Protein AF-A0AAP2XVG3-F1 (afdb_monomer)

Sequence (239 aa):
MRKIRGIGMLWMSVLCILFLTSCRDDNKAVKHASVEHEENVYEKIEAKDIRRVKISGNARSIIIKQDADTAFKFQNADLNAAHTYDVRSSRNGDTLNISVMMKNGEEDNDVLGSFLIYLPRKEFDVIETAGEFKQIHINPIHSDIFLHADKSVVALHLEAAKLDHDIVLDGSETNAFKSVSVYFDTVPASIKMEVNPIQNGSIQDPQHILDNGRLVSGTEKPVIRIHAAKEINLYKENS

pLDDT: mean 80.02, std 20.45, range [25.89, 97.88]

Mean predicted aligned error: 11.33 Å

Nearest PDB structures (foldseek):
  4qrk-assembly1_A  TM=3.882E-01  e=2.526E-04  Clostridium sporogenes ATCC 15579
  8ij9-assembly2_B  TM=1.940E-01  e=1.405E+00  Mus musculus

Structure (mmCIF, N/CA/C/O backbone):
data_AF-A0AAP2XVG3-F1
#
_entry.id   AF-A0AAP2XVG3-F1
#
loop_
_atom_site.group_PDB
_atom_site.id
_atom_site.type_symbol
_atom_site.label_atom_id
_atom_site.label_alt_id
_atom_site.label_comp_id
_atom_site.label_asym_id
_atom_site.label_entity_id
_atom_site.label_seq_id
_atom_site.pdbx_PDB_ins_code
_atom_site.Cartn_x
_atom_site.Cartn_y
_atom_site.Cartn_z
_atom_site.occupancy
_atom_site.B_iso_or_equiv
_atom_site.auth_seq_id
_atom_site.auth_comp_id
_atom_site.auth_asym_id
_atom_site.auth_atom_id
_atom_site.pdbx_PDB_model_num
ATOM 1 N N . MET A 1 1 ? 45.207 1.668 37.659 1.00 36.53 1 MET A N 1
ATOM 2 C CA . MET A 1 1 ? 45.06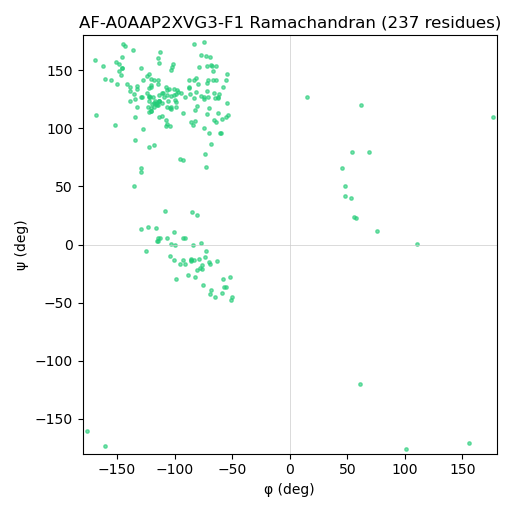4 1.878 36.200 1.00 36.53 1 MET A CA 1
ATOM 3 C C . MET A 1 1 ? 43.635 1.544 35.793 1.00 36.53 1 MET A C 1
ATOM 5 O O . MET A 1 1 ? 43.161 0.462 36.106 1.00 36.53 1 MET A O 1
ATOM 9 N N . ARG A 1 2 ? 42.936 2.512 35.186 1.00 35.72 2 ARG A N 1
ATOM 10 C CA . ARG A 1 2 ? 41.578 2.398 34.617 1.00 35.72 2 ARG A CA 1
ATOM 11 C C . ARG A 1 2 ? 41.569 1.455 33.404 1.00 35.72 2 ARG A C 1
ATOM 13 O O . ARG A 1 2 ? 42.502 1.523 32.611 1.00 35.72 2 ARG A O 1
ATOM 20 N N . LYS A 1 3 ? 40.451 0.756 33.171 1.00 35.75 3 LYS A N 1
ATOM 21 C CA . LYS A 1 3 ? 39.549 1.043 32.032 1.00 35.75 3 LYS A CA 1
ATOM 22 C C . LYS A 1 3 ? 38.221 0.290 32.179 1.00 35.75 3 LYS A C 1
ATOM 24 O O . LYS A 1 3 ? 38.146 -0.927 32.087 1.00 35.75 3 LYS A O 1
ATOM 29 N N . ILE A 1 4 ? 37.187 1.089 32.422 1.00 48.16 4 ILE A N 1
ATOM 30 C CA . ILE A 1 4 ? 35.766 0.759 32.338 1.00 48.16 4 ILE A CA 1
ATOM 31 C C . ILE A 1 4 ? 35.474 0.382 30.878 1.00 48.16 4 ILE A C 1
ATOM 33 O O . ILE A 1 4 ? 35.826 1.139 29.972 1.00 48.16 4 ILE A O 1
ATOM 37 N N . ARG A 1 5 ? 34.867 -0.786 30.643 1.00 41.56 5 ARG A N 1
ATOM 38 C CA . ARG A 1 5 ? 34.334 -1.179 29.331 1.00 41.56 5 ARG A CA 1
ATOM 39 C C . ARG A 1 5 ? 33.038 -0.388 29.100 1.00 41.56 5 ARG A C 1
ATOM 41 O O . ARG A 1 5 ? 32.019 -0.699 29.706 1.00 41.56 5 ARG A O 1
ATOM 48 N N . GLY A 1 6 ? 33.133 0.687 28.308 1.00 38.66 6 GLY A N 1
ATOM 49 C CA . GLY A 1 6 ? 32.014 1.558 27.915 1.00 38.66 6 GLY A CA 1
ATOM 50 C C . GLY A 1 6 ? 30.915 0.760 27.208 1.00 38.66 6 GLY A C 1
ATOM 51 O O . GLY A 1 6 ? 31.203 -0.162 26.455 1.00 38.66 6 GLY A O 1
ATOM 52 N N . ILE A 1 7 ? 29.637 0.975 27.527 1.00 53.50 7 ILE A N 1
ATOM 53 C CA . ILE A 1 7 ? 28.832 2.105 27.021 1.00 53.50 7 ILE A CA 1
ATOM 54 C C . ILE A 1 7 ? 29.057 2.261 25.509 1.00 53.50 7 ILE A C 1
ATOM 56 O O . ILE A 1 7 ? 29.669 3.214 25.048 1.00 53.50 7 ILE A O 1
ATOM 60 N N . GLY A 1 8 ? 28.620 1.258 24.748 1.00 43.12 8 GLY A N 1
ATOM 61 C CA . GLY A 1 8 ? 28.547 1.310 23.283 1.00 43.12 8 GLY A CA 1
ATOM 62 C C . GLY A 1 8 ? 27.154 1.000 22.729 1.00 43.12 8 GLY A C 1
ATOM 63 O O . GLY A 1 8 ? 26.937 1.131 21.535 1.00 43.12 8 GLY A O 1
ATOM 64 N N . MET A 1 9 ? 26.198 0.613 23.582 1.00 41.53 9 MET A N 1
ATOM 65 C CA . MET A 1 9 ? 24.883 0.123 23.141 1.00 41.53 9 MET A CA 1
ATOM 66 C C . MET A 1 9 ? 23.711 1.024 23.551 1.00 41.53 9 MET A C 1
ATOM 68 O O . MET A 1 9 ? 22.565 0.702 23.269 1.00 41.53 9 MET A O 1
ATOM 72 N N . LEU A 1 10 ? 23.990 2.164 24.195 1.00 42.22 10 LEU A N 1
ATOM 73 C CA . LEU A 1 10 ? 22.968 3.108 24.674 1.00 42.22 10 LEU A CA 1
ATOM 74 C C . LEU A 1 10 ? 23.002 4.472 23.959 1.00 42.22 10 LEU A C 1
ATOM 76 O O . LEU A 1 10 ? 22.247 5.367 24.316 1.00 42.22 10 LEU A O 1
ATOM 80 N N . TRP A 1 11 ? 23.882 4.644 22.965 1.00 38.28 11 TRP A N 1
ATOM 81 C CA . TRP A 1 11 ? 24.032 5.899 22.209 1.00 38.28 11 TRP A CA 1
ATOM 82 C C . TRP A 1 11 ? 23.336 5.899 20.840 1.00 38.28 11 TRP A C 1
ATOM 84 O O . TRP A 1 11 ? 23.123 6.969 20.280 1.00 38.28 11 TRP A O 1
ATOM 94 N N . MET A 1 12 ? 22.898 4.742 20.330 1.00 39.34 12 MET A N 1
ATOM 95 C CA . MET A 1 12 ? 22.100 4.683 19.092 1.00 39.34 12 MET A CA 1
ATOM 96 C C . MET A 1 12 ? 20.616 5.001 19.320 1.00 39.34 12 MET A C 1
ATOM 98 O O . MET A 1 12 ? 19.934 5.448 18.405 1.00 39.34 12 MET A O 1
ATOM 102 N N . SER A 1 13 ? 20.118 4.844 20.548 1.00 44.09 13 SER A N 1
ATOM 103 C CA . SER A 1 13 ? 18.723 5.131 20.908 1.00 44.09 13 SER A CA 1
ATOM 104 C C . SER A 1 13 ? 18.460 6.599 21.268 1.00 44.09 13 SER A C 1
ATOM 106 O O . SER A 1 13 ? 17.307 7.018 21.279 1.00 44.09 13 SER A O 1
ATOM 108 N N . VAL A 1 14 ? 19.502 7.407 21.508 1.00 42.50 14 VAL A N 1
ATOM 109 C CA . VAL A 1 14 ? 19.364 8.840 21.849 1.00 42.50 14 VAL A CA 1
ATOM 110 C C . VAL A 1 14 ? 19.509 9.752 20.621 1.00 42.50 14 VAL A C 1
ATOM 112 O O . VAL A 1 14 ? 19.035 10.886 20.641 1.00 42.50 14 VAL A O 1
ATOM 115 N N . LEU A 1 15 ? 20.058 9.260 19.502 1.00 40.31 15 LEU A N 1
ATOM 116 C CA . LEU A 1 15 ? 20.188 10.065 18.280 1.00 40.31 15 LEU A CA 1
ATOM 117 C C . LEU A 1 15 ? 18.865 10.233 17.503 1.00 40.31 15 LEU A C 1
ATOM 119 O O . LEU A 1 15 ? 18.741 11.161 16.713 1.00 40.31 15 LEU A O 1
ATOM 123 N N . CYS A 1 16 ? 17.855 9.393 17.759 1.00 41.62 16 CYS A N 1
ATOM 124 C CA . CYS A 1 16 ? 16.543 9.506 17.106 1.00 41.62 16 CYS A CA 1
ATOM 125 C C . CYS A 1 16 ? 15.605 10.531 17.774 1.00 41.62 16 CYS A C 1
ATOM 127 O O . CYS A 1 16 ? 14.599 10.907 17.182 1.00 41.62 16 CYS A O 1
ATOM 129 N N . ILE A 1 17 ? 15.918 11.000 18.991 1.00 45.94 17 ILE A N 1
ATOM 130 C CA . ILE A 1 17 ? 15.021 11.867 19.785 1.00 45.94 17 ILE A CA 1
ATOM 131 C C . ILE A 1 17 ? 15.476 13.341 19.781 1.00 45.94 17 ILE A C 1
ATOM 133 O O . ILE A 1 17 ? 14.711 14.232 20.140 1.00 45.94 17 ILE A O 1
ATOM 137 N N . LEU A 1 18 ? 16.677 13.650 19.279 1.00 43.62 18 LEU A N 1
ATOM 138 C CA . LEU A 1 18 ? 17.179 15.032 19.222 1.00 43.62 18 LEU A CA 1
ATOM 139 C C . LEU A 1 18 ? 16.584 15.896 18.092 1.00 43.62 18 LEU A C 1
ATOM 141 O O . LEU A 1 18 ? 16.926 17.071 17.997 1.00 43.62 18 LEU A O 1
ATOM 145 N N . PHE A 1 19 ? 15.658 15.379 17.278 1.00 42.72 19 PHE A N 1
ATOM 146 C CA . PHE A 1 19 ? 15.014 16.163 16.215 1.00 42.72 19 PHE A CA 1
ATOM 147 C C . PHE A 1 19 ? 13.688 16.842 16.600 1.00 42.72 19 PHE A C 1
ATOM 149 O O . PHE A 1 19 ? 13.071 17.454 15.735 1.00 42.72 19 PHE A O 1
ATOM 156 N N . LEU A 1 20 ? 13.245 16.801 17.866 1.00 43.41 20 LEU A N 1
ATOM 157 C CA . LEU A 1 20 ? 11.946 17.389 18.256 1.00 43.41 20 LEU A CA 1
ATOM 158 C C . LEU A 1 20 ? 11.980 18.450 19.365 1.00 43.41 20 LEU A C 1
ATOM 160 O O . LEU A 1 20 ? 10.927 18.836 19.864 1.00 43.41 20 LEU A O 1
ATOM 164 N N . THR A 1 21 ? 13.142 19.014 19.702 1.00 42.66 21 THR A N 1
ATOM 165 C CA . THR A 1 21 ? 13.186 20.223 20.544 1.00 42.66 21 THR A CA 1
ATOM 166 C C . THR A 1 21 ? 14.154 21.261 19.990 1.00 42.66 21 THR A C 1
ATOM 168 O O . THR A 1 21 ? 15.325 21.302 20.356 1.00 42.66 21 THR A O 1
ATOM 171 N N . SER A 1 22 ? 13.646 22.136 19.126 1.00 30.92 22 SER A N 1
ATOM 172 C CA . SER A 1 22 ? 14.196 23.479 18.945 1.00 30.92 22 SER A CA 1
ATOM 173 C C . SER A 1 22 ? 13.077 24.409 18.478 1.00 30.92 22 SER A C 1
ATOM 175 O O . SER A 1 22 ? 12.636 24.363 17.331 1.00 30.92 22 SER A O 1
ATOM 177 N N . CYS A 1 23 ? 12.572 25.209 19.415 1.00 32.25 23 CYS A N 1
ATOM 178 C CA . CYS A 1 23 ? 11.772 26.392 19.126 1.00 32.25 23 CYS A CA 1
ATOM 179 C C . CYS A 1 23 ? 12.672 27.491 18.527 1.00 32.25 23 CYS A C 1
ATOM 181 O O . CYS A 1 23 ? 13.793 27.649 18.998 1.00 32.25 23 CYS A O 1
ATOM 183 N N . ARG A 1 24 ? 12.132 28.222 17.530 1.00 32.62 24 ARG A N 1
ATOM 184 C CA . ARG A 1 24 ? 12.368 29.638 17.120 1.00 32.62 24 ARG A CA 1
ATOM 185 C C . ARG A 1 24 ? 13.629 30.329 17.689 1.00 32.62 24 ARG A C 1
ATOM 187 O O . ARG A 1 24 ? 13.777 30.407 18.899 1.00 32.62 24 ARG A O 1
ATOM 194 N N . ASP A 1 25 ? 14.527 30.929 16.906 1.00 29.64 25 ASP A N 1
ATOM 195 C CA . ASP A 1 25 ? 14.276 31.962 15.886 1.00 29.64 25 ASP A CA 1
ATOM 196 C C . ASP A 1 25 ? 15.445 32.112 14.880 1.00 29.64 25 ASP A C 1
ATOM 198 O O . ASP A 1 25 ? 16.606 31.872 15.202 1.00 29.64 25 ASP A O 1
ATOM 202 N N . ASP A 1 26 ? 15.069 32.580 13.686 1.00 32.19 26 ASP A N 1
ATOM 203 C CA . ASP A 1 26 ? 15.788 33.380 12.683 1.00 32.19 26 ASP A CA 1
ATOM 204 C C . ASP A 1 26 ? 17.078 32.916 11.964 1.00 32.19 26 ASP A C 1
ATOM 206 O O . ASP A 1 26 ? 18.186 32.844 12.486 1.00 32.19 26 ASP A O 1
ATOM 210 N N . ASN A 1 27 ? 16.912 32.855 10.633 1.00 37.75 27 ASN A N 1
ATOM 211 C CA . ASN A 1 27 ? 17.891 33.189 9.595 1.00 37.75 27 ASN A CA 1
ATOM 212 C C . ASN A 1 27 ? 19.113 32.278 9.419 1.00 37.75 27 ASN A C 1
ATOM 214 O O . ASN A 1 27 ? 20.255 32.644 9.686 1.00 37.75 27 ASN A O 1
ATOM 218 N N . LYS A 1 28 ? 18.870 31.157 8.736 1.00 28.20 28 LYS A N 1
ATOM 219 C CA . LYS A 1 28 ? 19.357 30.869 7.368 1.00 28.20 28 LYS A CA 1
ATOM 220 C C . LYS A 1 28 ? 18.916 29.449 7.044 1.00 28.20 28 LYS A C 1
ATOM 222 O O . LYS A 1 28 ? 19.416 28.497 7.631 1.00 28.20 28 LYS A O 1
ATOM 227 N N . ALA A 1 29 ? 17.952 29.313 6.137 1.00 30.73 29 ALA A N 1
ATOM 228 C CA . ALA A 1 29 ? 17.475 28.019 5.673 1.00 30.73 29 ALA A CA 1
ATOM 229 C C . ALA A 1 29 ? 18.631 27.243 5.023 1.00 30.73 29 ALA A C 1
ATOM 231 O O . ALA A 1 29 ? 18.937 27.421 3.844 1.00 30.73 29 ALA A O 1
ATOM 232 N N . VAL A 1 30 ? 19.281 26.376 5.799 1.00 29.59 30 VAL A N 1
ATOM 233 C CA . VAL A 1 30 ? 20.072 25.277 5.257 1.00 29.59 30 VAL A CA 1
ATOM 234 C C . VAL A 1 30 ? 19.050 24.312 4.678 1.00 29.59 30 VAL A C 1
ATOM 236 O O . VAL A 1 30 ? 18.430 23.528 5.392 1.00 29.59 30 VAL A O 1
ATOM 239 N N . LYS A 1 31 ? 18.811 24.440 3.370 1.00 25.89 31 LYS A N 1
ATOM 240 C CA . LYS A 1 31 ? 18.103 23.431 2.588 1.00 25.89 31 LYS A CA 1
ATOM 241 C C . LYS A 1 31 ? 18.905 22.136 2.706 1.00 25.89 31 LYS A C 1
ATOM 243 O O . LYS A 1 31 ? 19.864 21.938 1.966 1.00 25.89 31 LYS A O 1
ATOM 248 N N . HIS A 1 32 ? 18.528 21.261 3.632 1.00 28.53 32 HIS A N 1
ATOM 249 C CA . HIS A 1 32 ? 18.858 19.850 3.508 1.00 28.53 32 HIS A CA 1
ATOM 250 C C . HIS A 1 32 ? 18.043 19.322 2.330 1.00 28.53 32 HIS A C 1
ATOM 252 O O . HIS A 1 32 ? 16.910 18.880 2.484 1.00 28.53 32 HIS A O 1
ATOM 258 N N . ALA A 1 33 ? 18.598 19.466 1.128 1.00 26.98 33 ALA A N 1
ATOM 259 C CA . ALA A 1 33 ? 18.137 18.720 -0.022 1.00 26.98 33 ALA A CA 1
ATOM 260 C C . ALA A 1 33 ? 18.421 17.246 0.282 1.00 26.98 33 ALA A C 1
ATOM 262 O O . ALA A 1 33 ? 19.574 16.816 0.259 1.00 26.98 33 ALA A O 1
ATOM 263 N N . SER A 1 34 ? 17.383 16.478 0.610 1.00 29.23 34 SER A N 1
ATOM 264 C CA . SER A 1 34 ? 17.397 15.059 0.283 1.00 29.23 34 SER A CA 1
ATOM 265 C C . SER A 1 34 ? 17.633 15.002 -1.220 1.00 29.23 34 SER A C 1
ATOM 267 O O . SER A 1 34 ? 16.796 15.468 -1.992 1.00 29.23 34 SER A O 1
ATOM 269 N N . VAL A 1 35 ? 18.816 14.556 -1.635 1.00 32.84 35 VAL A N 1
ATOM 270 C CA . VAL A 1 35 ? 19.136 14.393 -3.052 1.00 32.84 35 VAL A CA 1
ATOM 271 C C . VAL A 1 35 ? 18.375 13.158 -3.523 1.00 32.84 35 VAL A C 1
ATOM 273 O O . VAL A 1 35 ? 18.928 12.066 -3.612 1.00 32.84 35 VAL A O 1
ATOM 276 N N . GLU A 1 36 ? 17.075 13.327 -3.753 1.00 38.78 36 GLU A N 1
ATOM 277 C CA . GLU A 1 36 ? 16.286 12.432 -4.586 1.00 38.78 36 GLU A CA 1
ATOM 278 C C . GLU A 1 36 ? 17.029 12.344 -5.926 1.00 38.78 36 GLU A C 1
ATOM 280 O O . GLU A 1 36 ? 17.186 13.345 -6.623 1.00 38.78 36 GLU A O 1
ATOM 285 N N . HIS A 1 37 ? 17.600 11.178 -6.244 1.00 36.75 37 HIS A N 1
ATOM 286 C CA . HIS A 1 37 ? 18.241 10.966 -7.539 1.00 36.75 37 HIS A CA 1
ATOM 287 C C . HIS A 1 37 ? 17.153 11.021 -8.613 1.00 36.75 37 HIS A C 1
ATOM 289 O O . HIS A 1 37 ? 16.306 10.136 -8.696 1.00 36.75 37 HIS A O 1
ATOM 295 N N . GLU A 1 38 ? 17.145 12.114 -9.369 1.00 41.88 38 GLU A N 1
ATOM 296 C CA . GLU A 1 38 ? 16.096 12.543 -10.301 1.00 41.88 38 GLU A CA 1
ATOM 297 C C . GLU A 1 38 ? 16.162 11.816 -11.662 1.00 41.88 38 GLU A C 1
ATOM 299 O O . GLU A 1 38 ? 15.721 12.335 -12.686 1.00 41.88 38 GLU A O 1
ATOM 304 N N . GLU A 1 39 ? 16.730 10.609 -11.712 1.00 43.56 39 GLU A N 1
ATOM 305 C CA . GLU A 1 39 ? 16.686 9.789 -12.922 1.00 43.56 39 GLU A CA 1
ATOM 306 C C . GLU A 1 39 ? 15.359 9.026 -12.950 1.00 43.56 39 GLU A C 1
ATOM 308 O O . GLU A 1 39 ? 15.170 8.037 -12.241 1.00 43.56 39 GLU A O 1
ATOM 313 N N . ASN A 1 40 ? 14.412 9.497 -13.772 1.00 51.25 40 ASN A N 1
ATOM 314 C CA . ASN A 1 40 ? 13.252 8.693 -14.158 1.00 51.25 40 ASN A CA 1
ATOM 315 C C . ASN A 1 40 ? 13.777 7.423 -14.832 1.00 51.25 40 ASN A C 1
ATOM 317 O O . ASN A 1 40 ? 14.281 7.481 -15.952 1.00 51.25 40 ASN A O 1
ATOM 321 N N . VAL A 1 41 ? 13.670 6.285 -14.151 1.00 54.75 41 VAL A N 1
ATOM 322 C CA . VAL A 1 41 ? 14.302 5.038 -14.607 1.00 54.75 41 VAL A CA 1
ATOM 323 C C . VAL A 1 41 ? 13.554 4.437 -15.821 1.00 54.75 41 VAL A C 1
ATOM 325 O O . VAL A 1 41 ? 14.077 3.544 -16.481 1.00 54.75 41 VAL A O 1
ATOM 328 N N . TYR A 1 42 ? 12.353 4.939 -16.165 1.00 64.62 42 TYR A N 1
ATOM 329 C CA . TYR A 1 42 ? 11.463 4.343 -17.177 1.00 64.62 42 TYR A CA 1
ATOM 330 C C . TYR A 1 42 ? 10.639 5.363 -17.985 1.00 64.62 42 TYR A C 1
ATOM 332 O O . TYR A 1 42 ? 10.460 6.511 -17.573 1.00 64.62 42 TYR A O 1
ATOM 340 N N . GLU A 1 43 ? 10.127 4.921 -19.144 1.00 65.81 43 GLU A N 1
ATOM 341 C CA . GLU A 1 43 ? 9.257 5.706 -20.033 1.00 65.81 43 GLU A CA 1
ATOM 342 C C . GLU A 1 43 ? 8.014 6.236 -19.303 1.00 65.81 43 GLU A C 1
ATOM 344 O O . GLU A 1 43 ? 7.407 5.546 -18.481 1.00 65.81 43 GLU A O 1
ATOM 349 N N . LYS A 1 44 ? 7.607 7.470 -19.631 1.00 72.00 44 LYS A N 1
ATOM 350 C CA . LYS A 1 44 ? 6.383 8.066 -19.086 1.00 72.00 44 LYS A CA 1
ATOM 351 C C . LYS A 1 44 ? 5.162 7.291 -19.571 1.00 72.00 44 LYS A C 1
ATOM 353 O O . LYS A 1 44 ? 4.944 7.157 -20.773 1.00 72.00 44 LYS A O 1
ATOM 358 N N . ILE A 1 45 ? 4.334 6.848 -18.630 1.00 81.62 45 ILE A N 1
ATOM 359 C CA . ILE A 1 45 ? 3.065 6.181 -18.921 1.00 81.62 45 ILE A CA 1
ATOM 360 C C . ILE A 1 45 ? 1.937 7.180 -18.671 1.00 81.62 45 ILE A C 1
ATOM 362 O O . ILE A 1 45 ? 1.750 7.642 -17.547 1.00 81.62 45 ILE A O 1
ATOM 366 N N . GLU A 1 46 ? 1.184 7.516 -19.715 1.00 85.00 46 GLU A N 1
ATOM 367 C CA . GLU A 1 46 ? 0.026 8.407 -19.612 1.00 85.00 46 GLU A CA 1
ATOM 368 C C . GLU A 1 46 ? -1.147 7.721 -18.900 1.00 85.00 46 GLU A C 1
ATOM 370 O O . GLU A 1 46 ? -1.546 6.608 -19.247 1.00 85.00 46 GLU A O 1
ATOM 375 N N . ALA A 1 47 ? -1.746 8.408 -17.926 1.00 87.81 47 ALA A N 1
ATOM 376 C CA . ALA A 1 47 ? -2.771 7.838 -17.047 1.00 87.81 47 ALA A CA 1
ATOM 377 C C . ALA A 1 47 ? -4.199 7.898 -17.597 1.00 87.81 47 ALA A C 1
ATOM 379 O O . ALA A 1 47 ? -5.111 7.295 -17.026 1.00 87.81 47 ALA A O 1
ATOM 380 N N . LYS A 1 48 ? -4.422 8.681 -18.662 1.00 86.56 48 LYS A N 1
ATOM 381 C CA . LYS A 1 48 ? -5.754 9.153 -19.076 1.00 86.56 48 LYS A CA 1
ATOM 382 C C . LYS A 1 48 ? -6.781 8.026 -19.182 1.00 86.56 48 LYS A C 1
ATOM 384 O O . LYS A 1 48 ? -7.838 8.116 -18.564 1.00 86.56 48 LYS A O 1
ATOM 389 N N . ASP A 1 49 ? -6.421 6.934 -19.842 1.00 91.00 49 ASP A N 1
ATOM 390 C CA . ASP A 1 49 ? -7.331 5.822 -20.135 1.00 91.00 49 ASP A CA 1
ATOM 391 C C . ASP A 1 49 ? -7.166 4.622 -19.178 1.00 91.00 49 ASP A C 1
ATOM 393 O O . ASP A 1 49 ? -7.675 3.535 -19.450 1.00 91.00 49 ASP A O 1
ATOM 397 N N . ILE A 1 50 ? -6.415 4.789 -18.083 1.00 94.94 50 ILE A N 1
ATOM 398 C CA . ILE A 1 50 ? -6.151 3.742 -17.086 1.00 94.94 50 ILE A CA 1
ATOM 399 C C . ILE A 1 50 ? -7.095 3.927 -15.904 1.00 94.94 50 ILE A C 1
ATOM 401 O O . ILE A 1 50 ? -7.037 4.950 -15.231 1.00 94.94 50 ILE A O 1
ATOM 405 N N . ARG A 1 51 ? -7.952 2.950 -15.634 1.00 96.25 51 ARG A N 1
ATOM 406 C CA . ARG A 1 51 ? -8.862 2.954 -14.482 1.00 96.25 51 ARG A CA 1
ATOM 407 C C . ARG A 1 51 ? -8.335 2.134 -13.318 1.00 96.25 51 ARG A C 1
ATOM 409 O O . ARG A 1 51 ? -8.640 2.458 -12.182 1.00 96.25 51 ARG A O 1
ATOM 416 N N . ARG A 1 52 ? -7.546 1.095 -13.590 1.00 97.56 52 ARG A N 1
ATOM 417 C CA . ARG A 1 52 ? -7.056 0.157 -12.574 1.00 97.56 52 ARG A CA 1
ATOM 418 C C . ARG A 1 52 ? -5.550 0.021 -12.662 1.00 97.56 52 ARG A C 1
ATOM 420 O O . ARG A 1 52 ? -4.999 -0.030 -13.764 1.00 97.56 52 ARG A O 1
ATOM 427 N N . VAL A 1 53 ? -4.894 -0.082 -11.516 1.00 97.50 53 VAL A N 1
ATOM 428 C CA . VAL A 1 53 ? -3.445 -0.288 -11.436 1.00 97.50 53 VAL A CA 1
ATOM 429 C C . VAL A 1 53 ? -3.186 -1.559 -10.643 1.00 97.50 53 VAL A C 1
ATOM 431 O O . VAL A 1 53 ? -3.705 -1.708 -9.545 1.00 97.50 53 VAL A O 1
ATOM 434 N N . LYS A 1 54 ? -2.393 -2.476 -11.196 1.00 97.88 54 LYS A N 1
ATOM 435 C CA . LYS A 1 54 ? -1.909 -3.670 -10.500 1.00 97.88 54 LYS A CA 1
ATOM 436 C C . LYS A 1 54 ? -0.403 -3.567 -10.331 1.00 97.88 54 LYS A C 1
ATOM 438 O O . LYS A 1 54 ? 0.305 -3.418 -11.324 1.00 97.88 54 LYS A O 1
ATOM 443 N N . ILE A 1 55 ? 0.081 -3.647 -9.102 1.00 97.38 55 ILE A N 1
ATOM 444 C CA . ILE A 1 55 ? 1.499 -3.566 -8.754 1.00 97.38 55 ILE A CA 1
ATOM 445 C C . ILE A 1 55 ? 1.929 -4.922 -8.203 1.00 97.38 55 ILE A C 1
ATOM 447 O O . ILE A 1 55 ? 1.349 -5.426 -7.244 1.00 97.38 55 ILE A O 1
ATOM 451 N N . SER A 1 56 ? 2.950 -5.517 -8.808 1.00 95.75 56 SER A N 1
ATOM 452 C CA . SER A 1 56 ? 3.532 -6.781 -8.365 1.00 95.75 56 SER A CA 1
ATOM 453 C C . SER A 1 56 ? 5.050 -6.761 -8.384 1.00 95.75 56 SER A C 1
ATOM 455 O O . SER A 1 56 ? 5.653 -5.860 -8.964 1.00 95.75 56 SER A O 1
ATOM 457 N N . GLY A 1 57 ? 5.700 -7.744 -7.769 1.00 93.38 57 GLY A N 1
ATOM 458 C CA . GLY A 1 57 ? 7.155 -7.841 -7.823 1.00 93.38 57 GLY A CA 1
ATOM 459 C C . GLY A 1 57 ? 7.773 -8.611 -6.669 1.00 93.38 57 GLY A C 1
ATOM 460 O O . GLY A 1 57 ? 7.072 -9.240 -5.883 1.00 93.38 57 GLY A O 1
ATOM 461 N N . ASN A 1 58 ? 9.100 -8.543 -6.590 1.00 91.56 58 ASN A N 1
ATOM 462 C CA . ASN A 1 58 ? 9.907 -9.138 -5.519 1.00 91.56 58 ASN A CA 1
ATOM 463 C C . ASN A 1 58 ? 10.904 -8.136 -4.904 1.00 91.56 58 ASN A C 1
ATOM 465 O O . ASN A 1 58 ? 11.840 -8.531 -4.204 1.00 91.56 58 ASN A O 1
ATOM 469 N N . ALA A 1 59 ? 10.733 -6.838 -5.189 1.00 90.19 59 ALA A N 1
ATOM 470 C CA . ALA A 1 59 ? 11.507 -5.788 -4.541 1.00 90.19 59 ALA A CA 1
ATOM 471 C C . ALA A 1 59 ? 11.387 -5.887 -3.016 1.00 90.19 59 ALA A C 1
ATOM 473 O O . ALA A 1 59 ? 10.349 -6.267 -2.478 1.00 90.19 59 ALA A O 1
ATOM 474 N N . ARG A 1 60 ? 12.447 -5.537 -2.285 1.00 88.81 60 ARG A N 1
ATOM 475 C CA . ARG A 1 60 ? 12.392 -5.640 -0.823 1.00 88.81 60 ARG A CA 1
ATOM 476 C C . ARG A 1 60 ? 11.464 -4.626 -0.191 1.00 88.81 60 ARG A C 1
ATOM 478 O O . ARG A 1 60 ? 10.691 -4.997 0.691 1.00 88.81 60 ARG A O 1
ATOM 485 N N . SER A 1 61 ? 11.508 -3.394 -0.671 1.00 90.38 61 SER A N 1
ATOM 486 C CA . SER A 1 61 ? 10.629 -2.336 -0.208 1.00 90.38 61 SER A CA 1
ATOM 487 C C . SER A 1 61 ? 10.137 -1.497 -1.372 1.00 90.38 61 SER A C 1
ATOM 489 O O . SER A 1 61 ? 10.926 -1.102 -2.237 1.00 90.38 61 SER A O 1
ATOM 491 N N . ILE A 1 62 ? 8.839 -1.204 -1.368 1.00 93.75 62 ILE A N 1
ATOM 492 C CA . ILE A 1 62 ? 8.231 -0.232 -2.269 1.00 93.75 62 ILE A CA 1
ATOM 493 C C . ILE A 1 62 ? 7.530 0.873 -1.482 1.00 93.75 62 ILE A C 1
ATOM 495 O O . ILE A 1 62 ? 6.952 0.632 -0.420 1.00 93.75 62 ILE A O 1
ATOM 499 N N . ILE A 1 63 ? 7.553 2.083 -2.035 1.00 94.56 63 ILE A N 1
ATOM 500 C CA . ILE A 1 63 ? 6.764 3.219 -1.559 1.00 94.56 63 ILE A CA 1
ATOM 501 C C . ILE A 1 63 ? 5.846 3.657 -2.693 1.00 94.56 63 ILE A C 1
ATOM 503 O O . ILE A 1 63 ? 6.318 4.039 -3.764 1.00 94.56 63 ILE A O 1
ATOM 507 N N . ILE A 1 64 ? 4.542 3.632 -2.446 1.00 96.25 64 ILE A N 1
ATOM 508 C CA . ILE A 1 64 ? 3.515 4.074 -3.385 1.00 96.25 64 ILE A CA 1
ATOM 509 C C . ILE A 1 64 ? 2.984 5.417 -2.892 1.00 96.25 64 ILE A C 1
ATOM 511 O O . ILE A 1 64 ? 2.528 5.538 -1.753 1.00 96.25 64 ILE A O 1
ATOM 515 N N . LYS A 1 65 ? 3.053 6.444 -3.739 1.00 94.12 65 LYS A N 1
ATOM 516 C CA . LYS A 1 65 ? 2.535 7.781 -3.423 1.00 94.12 65 LYS A CA 1
ATOM 517 C C . LYS A 1 65 ? 1.972 8.459 -4.665 1.00 94.12 65 LYS A C 1
ATOM 519 O O . LYS A 1 65 ? 2.428 8.182 -5.768 1.00 94.12 65 LYS A O 1
ATOM 524 N N . GLN A 1 66 ? 0.996 9.346 -4.497 1.00 91.50 66 GLN A N 1
ATOM 525 C CA . GLN A 1 66 ? 0.528 10.204 -5.588 1.00 91.50 66 GLN A CA 1
ATOM 526 C C . GLN A 1 66 ? 1.426 11.441 -5.741 1.00 91.50 66 GLN A C 1
ATOM 528 O O . GLN A 1 66 ? 1.878 12.023 -4.755 1.00 91.50 66 GLN A O 1
ATOM 533 N N . ASP A 1 67 ? 1.669 11.840 -6.986 1.00 87.75 67 ASP A N 1
ATOM 534 C CA . ASP A 1 67 ? 2.382 13.054 -7.386 1.00 87.75 67 ASP A CA 1
ATOM 535 C C . ASP A 1 67 ? 1.424 14.036 -8.072 1.00 87.75 67 ASP A C 1
ATOM 537 O O . ASP A 1 67 ? 0.335 13.663 -8.500 1.00 87.75 67 ASP A O 1
ATOM 541 N N . ALA A 1 68 ? 1.836 15.292 -8.228 1.00 87.06 68 ALA A N 1
ATOM 542 C CA . ALA A 1 68 ? 1.101 16.304 -8.984 1.00 87.06 68 ALA A CA 1
ATOM 543 C C . ALA A 1 68 ? 1.149 16.098 -10.515 1.00 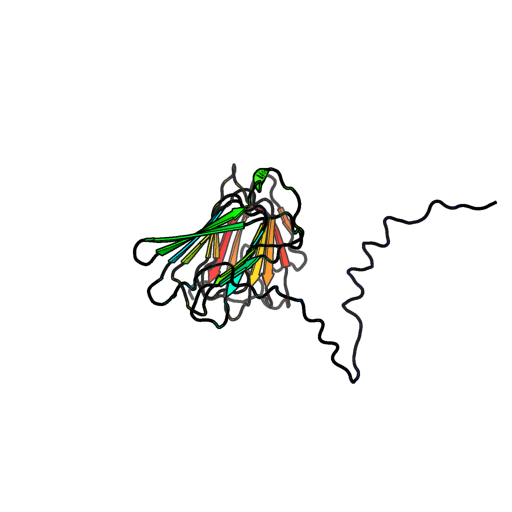87.06 68 ALA A C 1
ATOM 545 O O . ALA A 1 68 ? 0.499 16.849 -11.243 1.00 87.06 68 ALA A O 1
ATOM 546 N N . ASP A 1 69 ? 1.917 15.120 -11.003 1.00 87.06 69 ASP A N 1
ATOM 547 C CA . ASP A 1 69 ? 2.101 14.829 -12.428 1.00 87.06 69 ASP A CA 1
ATOM 548 C C . ASP A 1 69 ? 0.901 14.077 -13.041 1.00 87.06 69 ASP A C 1
ATOM 550 O O . ASP A 1 69 ? 0.062 13.507 -12.342 1.00 87.06 69 ASP A O 1
ATOM 554 N N . THR A 1 70 ? 0.815 14.069 -14.370 1.00 88.19 70 THR A N 1
ATOM 555 C CA . THR A 1 70 ? -0.180 13.326 -15.157 1.00 88.19 70 THR A CA 1
ATOM 556 C C . THR A 1 70 ? 0.304 11.941 -15.580 1.00 88.19 70 THR A C 1
ATOM 558 O O . THR A 1 70 ? -0.508 11.124 -16.018 1.00 88.19 70 THR A O 1
ATOM 561 N N . ALA A 1 71 ? 1.603 11.665 -15.442 1.00 90.25 71 ALA A N 1
ATOM 562 C CA . ALA A 1 71 ? 2.212 10.385 -15.784 1.00 90.25 71 ALA A CA 1
ATOM 563 C C . ALA A 1 71 ? 2.743 9.632 -14.555 1.00 90.25 71 ALA A C 1
ATOM 565 O O . ALA A 1 71 ? 3.079 10.227 -13.531 1.00 90.25 71 ALA A O 1
ATOM 566 N N . PHE A 1 72 ? 2.858 8.310 -14.688 1.00 91.88 72 PHE A N 1
ATOM 567 C CA . PHE A 1 72 ? 3.559 7.480 -13.707 1.00 91.88 72 PHE A CA 1
ATOM 568 C C . PHE A 1 72 ? 5.062 7.795 -13.708 1.00 91.88 72 PHE A C 1
ATOM 570 O O . PHE A 1 72 ? 5.650 7.985 -14.779 1.00 91.88 72 PHE A O 1
ATOM 577 N N . LYS A 1 73 ? 5.691 7.795 -12.526 1.00 91.25 73 LYS A N 1
ATOM 578 C CA . LYS A 1 73 ? 7.155 7.880 -12.380 1.00 91.25 73 LYS A CA 1
ATOM 579 C C . LYS A 1 73 ? 7.680 6.788 -11.470 1.00 91.25 73 LYS A C 1
ATOM 581 O O . LYS A 1 73 ? 7.004 6.339 -10.545 1.00 91.25 73 LYS A O 1
ATOM 586 N N . PHE A 1 74 ? 8.922 6.406 -11.719 1.00 90.81 74 PHE A N 1
ATOM 587 C CA . PHE A 1 74 ? 9.592 5.320 -11.028 1.00 90.81 74 PHE A CA 1
ATOM 588 C C . PHE A 1 74 ? 11.000 5.762 -10.669 1.00 90.81 74 PHE A C 1
ATOM 590 O O . PHE A 1 74 ? 11.731 6.253 -11.532 1.00 90.81 74 PHE A O 1
ATOM 597 N N . GLN A 1 75 ? 11.371 5.586 -9.406 1.00 89.12 75 GLN A N 1
ATOM 598 C CA . GLN A 1 75 ? 12.645 6.065 -8.891 1.00 89.12 75 GLN A CA 1
ATOM 599 C C . GLN A 1 75 ? 13.258 5.027 -7.960 1.00 89.12 75 GLN A C 1
ATOM 601 O O . GLN A 1 75 ? 12.608 4.533 -7.039 1.00 89.12 75 GLN A O 1
ATOM 606 N N . ASN A 1 76 ? 14.538 4.741 -8.173 1.00 88.12 76 ASN A N 1
ATOM 607 C CA . ASN A 1 76 ? 15.324 3.978 -7.220 1.00 88.12 76 ASN A CA 1
ATOM 608 C C . ASN A 1 76 ? 15.828 4.924 -6.114 1.00 88.12 76 ASN A C 1
ATOM 610 O O . ASN A 1 76 ? 16.729 5.723 -6.363 1.00 88.12 76 ASN A O 1
ATOM 614 N N . ALA A 1 77 ? 15.247 4.855 -4.913 1.00 87.06 77 ALA A N 1
ATOM 615 C CA . ALA A 1 77 ? 15.783 5.523 -3.721 1.00 87.06 77 ALA A CA 1
ATOM 616 C C . ALA A 1 77 ? 16.377 4.510 -2.735 1.00 87.06 77 ALA A C 1
ATOM 618 O O . ALA A 1 77 ? 16.359 4.710 -1.518 1.00 87.06 77 ALA A O 1
ATOM 619 N N . ASP A 1 78 ? 16.866 3.390 -3.256 1.00 83.62 78 ASP A N 1
ATOM 620 C CA . ASP A 1 78 ? 17.678 2.467 -2.495 1.00 83.62 78 ASP A CA 1
ATOM 621 C C . ASP A 1 78 ? 19.060 3.069 -2.234 1.00 83.62 78 ASP A C 1
ATOM 623 O O . ASP A 1 78 ? 19.743 3.507 -3.162 1.00 83.62 78 ASP A O 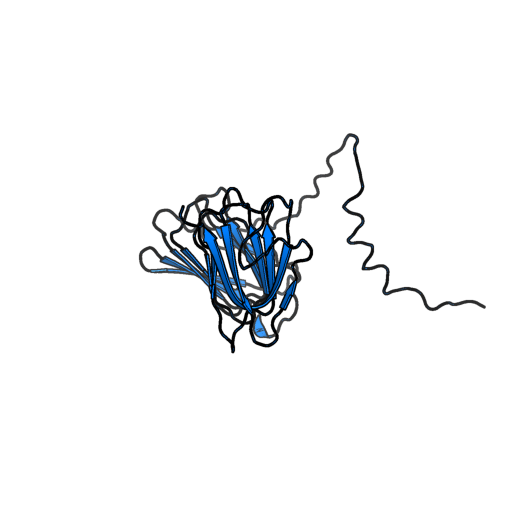1
ATOM 627 N N . LEU A 1 79 ? 19.477 3.112 -0.968 1.00 83.81 79 LEU A N 1
ATOM 628 C CA . LEU A 1 79 ? 20.807 3.604 -0.614 1.00 83.81 79 LEU A CA 1
ATOM 629 C C . LEU A 1 79 ? 21.894 2.550 -0.867 1.00 83.81 79 LEU A C 1
ATOM 631 O O . LEU A 1 79 ? 23.081 2.887 -0.853 1.00 83.81 79 LEU A O 1
ATOM 635 N N . ASN A 1 80 ? 21.524 1.288 -1.108 1.00 84.56 80 ASN A N 1
ATOM 636 C CA . ASN A 1 80 ? 22.469 0.251 -1.487 1.00 84.56 80 ASN A CA 1
ATOM 637 C C . ASN A 1 80 ? 22.697 0.248 -3.008 1.00 84.56 80 ASN A C 1
ATOM 639 O O . ASN A 1 80 ? 21.892 -0.257 -3.788 1.00 84.56 80 ASN A O 1
ATOM 643 N N . ALA A 1 81 ? 23.862 0.747 -3.427 1.00 80.62 81 ALA A N 1
ATOM 644 C CA . ALA A 1 81 ? 24.254 0.822 -4.835 1.00 80.62 81 ALA A CA 1
ATOM 645 C C . ALA A 1 81 ? 24.400 -0.546 -5.537 1.00 80.62 81 ALA A C 1
ATOM 647 O O . ALA A 1 81 ? 24.488 -0.593 -6.764 1.00 80.62 81 ALA A O 1
ATOM 648 N N . ALA A 1 82 ? 24.449 -1.659 -4.795 1.00 82.00 82 ALA A N 1
ATOM 649 C CA . ALA A 1 82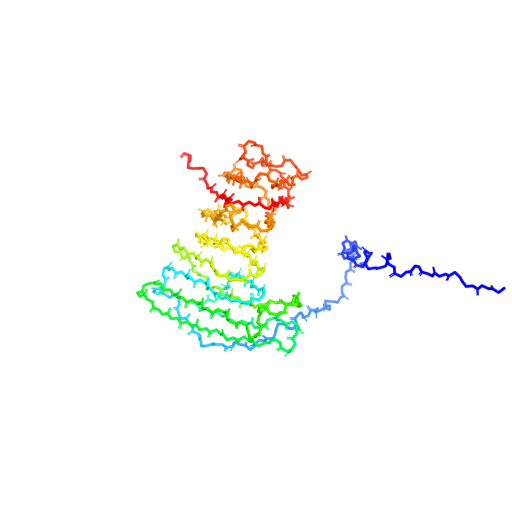 ? 24.443 -3.000 -5.380 1.00 82.00 82 ALA A CA 1
ATOM 650 C C . ALA A 1 82 ? 23.037 -3.448 -5.818 1.00 82.00 82 ALA A C 1
ATOM 652 O O . ALA A 1 82 ? 22.910 -4.361 -6.640 1.00 82.00 82 ALA A O 1
ATOM 653 N N . HIS A 1 83 ? 21.983 -2.821 -5.286 1.00 86.25 83 HIS A N 1
ATOM 654 C CA . HIS A 1 83 ? 20.609 -3.166 -5.618 1.00 86.25 83 HIS A CA 1
ATOM 655 C C . HIS A 1 83 ? 20.261 -2.648 -7.010 1.00 86.25 83 HIS A C 1
ATOM 657 O O . HIS A 1 83 ? 20.401 -1.467 -7.329 1.00 86.25 83 HIS A O 1
ATOM 663 N N . THR A 1 84 ? 19.793 -3.564 -7.853 1.00 86.81 84 THR A N 1
ATOM 664 C CA . THR A 1 84 ? 19.382 -3.264 -9.224 1.00 86.81 84 THR A CA 1
ATOM 665 C C . THR A 1 84 ? 17.938 -3.682 -9.422 1.00 86.81 84 THR A C 1
ATOM 667 O O . THR A 1 84 ? 17.532 -4.775 -9.015 1.00 86.81 84 THR A O 1
ATOM 670 N N . TYR A 1 85 ? 17.180 -2.791 -10.052 1.00 88.56 85 TYR A N 1
ATOM 671 C CA . TYR A 1 85 ? 15.746 -2.924 -10.243 1.00 88.56 85 TYR A CA 1
ATOM 672 C C . TYR A 1 85 ? 15.411 -2.988 -11.735 1.00 88.56 85 TYR A C 1
ATOM 674 O O . TYR A 1 85 ? 16.027 -2.293 -12.542 1.00 88.56 85 TYR A O 1
ATOM 682 N N . ASP A 1 86 ? 14.436 -3.821 -12.084 1.00 89.25 86 ASP A N 1
ATOM 683 C CA . ASP A 1 86 ? 13.814 -3.909 -13.403 1.00 89.25 86 ASP A CA 1
ATOM 684 C C . ASP A 1 86 ? 12.305 -3.673 -13.253 1.00 89.25 86 ASP A C 1
ATOM 686 O O . ASP A 1 86 ? 11.605 -4.470 -12.623 1.00 89.25 86 ASP A O 1
ATOM 690 N N . VAL A 1 87 ? 11.804 -2.569 -13.807 1.00 90.56 87 VAL A N 1
ATOM 691 C CA . VAL A 1 87 ? 10.376 -2.260 -13.871 1.00 90.56 87 VAL A CA 1
ATOM 692 C C . VAL A 1 87 ? 9.842 -2.605 -15.246 1.00 90.56 87 VAL A C 1
ATOM 694 O O . VAL A 1 87 ? 10.280 -2.081 -16.268 1.00 90.56 87 VAL A O 1
ATOM 697 N N . ARG A 1 88 ? 8.818 -3.449 -15.262 1.00 90.75 88 ARG A N 1
ATOM 698 C CA . ARG A 1 88 ? 8.077 -3.796 -16.472 1.00 90.75 88 ARG A CA 1
ATOM 699 C C . ARG A 1 88 ? 6.666 -3.278 -16.347 1.00 90.75 88 ARG A C 1
ATOM 701 O O . ARG A 1 88 ? 6.046 -3.428 -15.299 1.00 90.75 88 ARG A O 1
ATOM 708 N N . SER A 1 89 ? 6.142 -2.717 -17.425 1.00 90.88 89 SER A N 1
ATOM 709 C CA . SER A 1 89 ? 4.744 -2.322 -17.490 1.00 90.88 89 SER A CA 1
ATOM 710 C C . SER A 1 89 ? 4.055 -2.976 -18.679 1.00 90.88 89 SER A C 1
ATOM 712 O O . SER A 1 89 ? 4.656 -3.219 -19.724 1.00 90.88 89 SER A O 1
ATOM 714 N N . SER A 1 90 ? 2.784 -3.321 -18.504 1.00 91.06 90 SER A N 1
ATOM 715 C CA . SER A 1 90 ? 1.946 -3.826 -19.587 1.00 91.06 90 SER A CA 1
ATOM 716 C C . SER A 1 90 ? 0.512 -3.370 -19.396 1.00 91.06 90 SER A C 1
ATOM 718 O O . SER A 1 90 ? 0.018 -3.253 -18.273 1.00 91.06 90 SER A O 1
ATOM 720 N N . ARG A 1 91 ? -0.172 -3.117 -20.507 1.00 91.88 91 ARG A N 1
ATOM 721 C CA . ARG A 1 91 ? -1.556 -2.659 -20.501 1.00 91.88 91 ARG A CA 1
ATOM 722 C C . ARG A 1 91 ? -2.486 -3.783 -20.938 1.00 91.88 91 ARG A C 1
ATOM 724 O O . ARG A 1 91 ? -2.247 -4.419 -21.960 1.00 91.88 91 ARG A O 1
ATOM 731 N N . ASN A 1 92 ? -3.565 -3.981 -20.189 1.00 92.31 92 ASN A N 1
ATOM 732 C CA . ASN A 1 92 ? -4.675 -4.852 -20.558 1.00 92.31 92 ASN A CA 1
ATOM 733 C C . ASN A 1 92 ? -5.982 -4.057 -20.447 1.00 92.31 92 ASN A C 1
ATOM 735 O O . ASN A 1 92 ? -6.493 -3.846 -19.349 1.00 92.31 92 ASN A O 1
ATOM 739 N N . GLY A 1 93 ? -6.489 -3.558 -21.576 1.00 92.44 93 GLY A N 1
ATOM 740 C CA . GLY A 1 93 ? -7.654 -2.672 -21.591 1.00 92.44 93 GLY A CA 1
ATOM 741 C C . GLY A 1 93 ? -7.407 -1.374 -20.810 1.00 92.44 93 GLY A C 1
ATOM 742 O O . GLY A 1 93 ? -6.502 -0.602 -21.138 1.00 92.44 93 GLY A O 1
ATOM 743 N N . ASP A 1 94 ? -8.215 -1.134 -19.780 1.00 95.19 94 ASP A N 1
ATOM 744 C CA . ASP A 1 94 ? -8.106 0.001 -18.852 1.00 95.19 94 ASP A CA 1
ATOM 745 C C . ASP A 1 94 ? -7.240 -0.301 -17.613 1.00 95.19 94 ASP A C 1
ATOM 747 O O . ASP A 1 94 ? -7.142 0.527 -16.708 1.00 95.19 94 ASP A O 1
ATOM 751 N N . THR A 1 95 ? -6.602 -1.472 -17.565 1.00 96.56 95 THR A N 1
ATOM 752 C CA . THR A 1 95 ? -5.746 -1.896 -16.455 1.00 96.56 95 THR A CA 1
ATOM 753 C C . THR A 1 95 ? -4.271 -1.763 -16.829 1.00 96.56 95 THR A C 1
ATOM 755 O O . THR A 1 95 ? -3.827 -2.299 -17.851 1.00 96.56 95 THR A O 1
ATOM 758 N N . LEU A 1 96 ? -3.498 -1.078 -15.986 1.00 96.31 96 LEU A N 1
ATOM 759 C CA . LEU A 1 96 ? -2.040 -1.034 -16.057 1.00 96.31 96 LEU A CA 1
ATOM 760 C C . LEU A 1 96 ? -1.449 -2.026 -15.057 1.00 96.31 96 LEU A C 1
ATOM 762 O O . LEU A 1 96 ? -1.690 -1.913 -13.860 1.00 96.31 96 LEU A O 1
ATOM 766 N N . ASN A 1 97 ? -0.644 -2.965 -15.543 1.00 96.12 97 ASN A N 1
ATOM 767 C CA . ASN A 1 97 ? 0.145 -3.859 -14.704 1.00 96.12 97 ASN A CA 1
ATOM 768 C C . ASN A 1 97 ? 1.574 -3.324 -14.628 1.00 96.12 97 ASN A C 1
ATOM 770 O O . ASN A 1 97 ? 2.182 -3.055 -15.665 1.00 96.12 97 ASN A O 1
ATOM 774 N N . ILE A 1 98 ? 2.104 -3.204 -13.418 1.00 95.56 98 ILE A N 1
ATOM 775 C CA . ILE A 1 98 ? 3.451 -2.739 -13.101 1.00 95.56 98 ILE A CA 1
ATOM 776 C C . ILE A 1 98 ? 4.128 -3.854 -12.309 1.00 95.56 98 ILE A C 1
ATOM 778 O O . ILE A 1 98 ? 3.626 -4.268 -11.269 1.00 95.56 98 ILE A O 1
ATOM 782 N N . SER A 1 99 ? 5.273 -4.329 -12.783 1.00 94.62 99 SER A N 1
ATOM 783 C CA . SER A 1 99 ? 6.095 -5.315 -12.089 1.00 94.62 99 SER A CA 1
ATOM 784 C C . SER A 1 99 ? 7.419 -4.684 -11.688 1.00 94.62 99 SER A C 1
ATOM 786 O O . SER A 1 99 ? 8.161 -4.269 -12.572 1.00 94.62 99 SER A O 1
ATOM 788 N N . VAL A 1 100 ? 7.738 -4.644 -10.394 1.00 92.88 100 VAL A N 1
ATOM 789 C CA . VAL A 1 100 ? 9.007 -4.129 -9.857 1.00 92.88 100 VAL A CA 1
ATOM 790 C C . VAL A 1 100 ? 9.862 -5.296 -9.369 1.00 92.88 100 VAL A C 1
ATOM 792 O O . VAL A 1 100 ? 9.636 -5.854 -8.294 1.00 92.88 100 VAL A O 1
ATOM 795 N N . MET A 1 101 ? 10.850 -5.680 -10.172 1.00 91.75 101 MET A N 1
ATOM 796 C CA . MET A 1 101 ? 11.740 -6.799 -9.878 1.00 91.75 101 MET A CA 1
ATOM 797 C C . MET A 1 101 ? 13.070 -6.295 -9.331 1.00 91.75 101 MET A C 1
ATOM 799 O O . MET A 1 101 ? 13.676 -5.405 -9.914 1.00 91.75 101 MET A O 1
ATOM 803 N N . MET A 1 102 ? 13.555 -6.894 -8.251 1.00 90.12 102 MET A N 1
ATOM 804 C CA . MET A 1 102 ? 14.900 -6.679 -7.730 1.00 90.12 102 MET A CA 1
ATOM 805 C C . MET A 1 102 ? 15.757 -7.906 -8.026 1.00 90.12 102 MET A C 1
ATOM 807 O O . MET A 1 102 ? 15.382 -9.046 -7.726 1.00 90.12 102 MET A O 1
ATOM 811 N N . LYS A 1 103 ? 16.933 -7.687 -8.615 1.00 87.19 103 LYS A N 1
ATOM 812 C CA . LYS A 1 103 ? 17.884 -8.773 -8.863 1.00 87.19 103 LYS A CA 1
ATOM 813 C C . LYS A 1 103 ? 18.391 -9.328 -7.531 1.00 87.19 103 LYS A C 1
ATOM 815 O O . LYS A 1 103 ? 18.818 -8.560 -6.679 1.00 87.19 103 LYS A O 1
ATOM 820 N N . ASN A 1 104 ? 18.357 -10.653 -7.377 1.00 80.69 104 ASN A N 1
ATOM 821 C CA . ASN A 1 104 ? 18.681 -11.362 -6.130 1.00 80.69 104 ASN A CA 1
ATOM 822 C C . ASN A 1 104 ? 17.848 -10.896 -4.923 1.00 80.69 104 ASN A C 1
ATOM 824 O O . ASN A 1 104 ? 18.270 -11.075 -3.783 1.00 80.69 104 ASN A O 1
ATOM 828 N N . GLY A 1 105 ? 16.660 -10.326 -5.174 1.00 74.62 105 GLY A N 1
ATOM 829 C CA . GLY A 1 105 ? 15.794 -9.793 -4.130 1.00 74.62 105 GLY A CA 1
ATOM 830 C C . GLY A 1 105 ? 15.580 -10.802 -3.010 1.00 74.62 105 GLY A C 1
ATOM 831 O O . GLY A 1 105 ? 15.764 -10.448 -1.863 1.00 74.62 105 GLY A O 1
ATOM 832 N N . GLU A 1 106 ? 15.308 -12.070 -3.323 1.00 70.38 106 GLU A N 1
ATOM 833 C CA . GLU A 1 106 ? 15.032 -13.145 -2.357 1.00 70.38 106 GLU A CA 1
ATOM 834 C C . GLU A 1 106 ? 16.134 -13.424 -1.323 1.00 70.38 106 GLU A C 1
ATOM 836 O O . GLU A 1 106 ? 15.802 -13.820 -0.203 1.00 70.38 106 GLU A O 1
ATOM 841 N N . GLU A 1 107 ? 17.403 -13.185 -1.650 1.00 69.94 107 GLU A N 1
ATOM 842 C CA . GLU A 1 107 ? 18.550 -13.489 -0.780 1.00 69.94 107 GLU A CA 1
ATOM 843 C C . GLU A 1 107 ? 18.937 -12.308 0.122 1.00 69.94 107 GLU A C 1
ATOM 845 O O . GLU A 1 107 ? 19.634 -12.486 1.124 1.00 69.94 107 GLU A O 1
ATOM 850 N N . ASP A 1 108 ? 18.459 -11.106 -0.204 1.00 70.56 108 ASP A N 1
ATOM 851 C CA . ASP A 1 108 ? 18.858 -9.880 0.476 1.00 70.56 108 ASP A CA 1
ATOM 852 C C . ASP A 1 108 ? 17.999 -9.611 1.715 1.00 70.56 108 ASP A C 1
ATOM 854 O O . ASP A 1 108 ? 16.777 -9.647 1.638 1.00 70.56 108 ASP A O 1
ATOM 858 N N . ASN A 1 109 ? 18.588 -9.337 2.874 1.00 68.25 109 ASN A N 1
ATOM 859 C CA . ASN A 1 109 ? 17.816 -8.954 4.066 1.00 68.25 109 ASN A CA 1
ATOM 860 C C . ASN A 1 109 ? 17.877 -7.452 4.349 1.00 68.25 109 ASN A C 1
ATOM 862 O O . ASN A 1 109 ? 17.296 -6.998 5.338 1.00 68.25 109 ASN A O 1
ATOM 866 N N . ASP A 1 110 ? 18.590 -6.701 3.516 1.00 69.75 110 ASP A N 1
ATOM 867 C CA . ASP A 1 110 ? 18.854 -5.300 3.736 1.00 69.75 110 ASP A CA 1
ATOM 868 C C . ASP A 1 110 ? 17.743 -4.416 3.168 1.00 69.75 110 ASP A C 1
ATOM 870 O O . ASP A 1 110 ? 17.256 -4.600 2.052 1.00 69.75 110 ASP A O 1
ATOM 874 N N . VAL A 1 111 ? 17.331 -3.434 3.965 1.00 65.38 111 VAL A N 1
ATOM 875 C CA . VAL A 1 111 ? 16.336 -2.428 3.578 1.00 65.38 111 VAL A CA 1
ATOM 876 C C . VAL A 1 111 ? 16.932 -1.059 3.884 1.00 65.38 111 VAL A C 1
ATOM 878 O O . VAL A 1 111 ? 16.489 -0.349 4.784 1.00 65.38 111 VAL A O 1
ATOM 881 N N . LEU A 1 112 ? 18.000 -0.708 3.162 1.00 66.12 112 LEU A N 1
ATOM 882 C CA . LEU A 1 112 ? 18.629 0.616 3.239 1.00 66.12 112 LEU A CA 1
ATOM 883 C C . LEU A 1 112 ? 17.939 1.657 2.354 1.00 66.12 112 LEU A C 1
ATOM 885 O O . LEU A 1 112 ? 18.323 2.818 2.378 1.00 66.12 112 LEU A O 1
ATOM 889 N N . GLY A 1 113 ? 16.895 1.294 1.618 1.00 71.19 113 GLY A N 1
ATOM 890 C CA . GLY A 1 113 ? 16.023 2.243 0.941 1.00 71.19 113 GLY A CA 1
ATOM 891 C C . GLY A 1 113 ? 14.864 1.532 0.258 1.00 71.19 113 GLY A C 1
ATOM 892 O O . GLY A 1 113 ? 14.470 0.439 0.667 1.00 71.19 113 GLY A O 1
ATOM 893 N N . SER A 1 114 ? 14.217 2.180 -0.705 1.00 85.25 114 SER A N 1
ATOM 894 C CA . SER A 1 114 ? 13.003 1.639 -1.326 1.00 85.25 114 SER A CA 1
ATOM 895 C C . SER A 1 114 ? 12.878 2.060 -2.778 1.00 85.25 114 SER A C 1
ATOM 897 O O . SER A 1 114 ? 13.374 3.112 -3.184 1.00 85.25 114 SER A O 1
ATOM 899 N N . PHE A 1 115 ? 12.157 1.256 -3.552 1.00 90.69 115 PHE A N 1
ATOM 900 C CA . PHE A 1 115 ? 11.742 1.644 -4.888 1.00 90.69 115 PHE A CA 1
ATOM 901 C C . PHE A 1 115 ? 10.466 2.491 -4.813 1.00 90.69 115 PHE A C 1
ATOM 903 O O . PHE A 1 115 ? 9.479 2.085 -4.198 1.00 90.69 115 PHE A O 1
ATOM 910 N N . LEU A 1 116 ? 10.470 3.678 -5.414 1.00 93.31 116 LEU A N 1
ATOM 911 C CA . LEU A 1 116 ? 9.333 4.594 -5.380 1.00 93.31 116 LEU A CA 1
ATOM 912 C C . LEU A 1 116 ? 8.497 4.452 -6.647 1.00 93.31 116 LEU A C 1
ATOM 914 O O . LEU A 1 116 ? 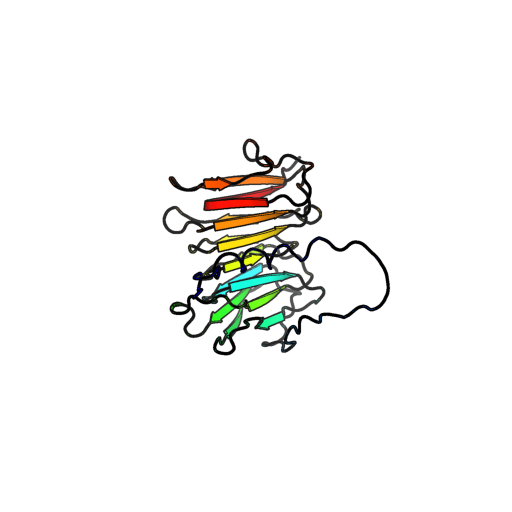9.013 4.530 -7.765 1.00 93.31 116 LEU A O 1
ATOM 918 N N . ILE A 1 117 ? 7.190 4.318 -6.446 1.00 94.75 117 ILE A N 1
ATOM 919 C CA . ILE 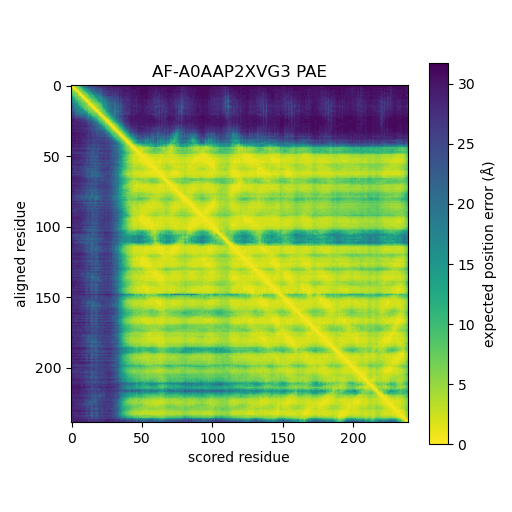A 1 117 ? 6.166 4.343 -7.483 1.00 94.75 117 ILE A CA 1
ATOM 920 C C . ILE A 1 117 ? 5.329 5.600 -7.258 1.00 94.75 117 ILE A C 1
ATOM 922 O O . ILE A 1 117 ? 4.572 5.703 -6.289 1.00 94.75 117 ILE A O 1
ATOM 926 N N . TYR A 1 118 ? 5.476 6.560 -8.163 1.00 94.38 118 TYR A N 1
ATOM 927 C CA . TYR A 1 118 ? 4.677 7.774 -8.182 1.00 94.38 118 TYR A CA 1
ATOM 928 C C . TYR A 1 118 ? 3.478 7.559 -9.097 1.00 94.38 118 TYR A C 1
ATOM 930 O O . TYR A 1 118 ? 3.620 7.401 -10.314 1.00 94.38 118 TYR A O 1
ATOM 938 N N . LEU A 1 119 ? 2.297 7.553 -8.496 1.00 94.94 119 LEU A N 1
ATOM 939 C CA . LEU A 1 119 ? 1.031 7.551 -9.203 1.00 94.94 119 LEU A CA 1
ATOM 940 C C . LEU A 1 119 ? 0.694 8.984 -9.641 1.00 94.94 119 LEU A C 1
ATOM 942 O O . LEU A 1 119 ? 0.956 9.929 -8.897 1.00 94.94 119 LEU A O 1
ATOM 946 N N . PRO A 1 120 ? 0.092 9.171 -10.818 1.00 93.38 120 PRO A N 1
ATOM 947 C CA . PRO A 1 120 ? -0.335 10.486 -11.278 1.00 93.38 120 PRO A CA 1
ATOM 948 C C . PRO A 1 120 ? -1.510 11.020 -10.444 1.00 93.38 120 PRO A C 1
ATOM 950 O O . PRO A 1 120 ? -2.220 10.245 -9.794 1.00 93.38 120 PRO A O 1
ATOM 953 N N . ARG A 1 121 ? -1.757 12.338 -10.500 1.00 91.12 121 ARG A N 1
ATOM 954 C CA . ARG A 1 121 ? -2.875 13.019 -9.817 1.00 91.12 121 ARG A CA 1
ATOM 955 C C . ARG A 1 121 ? -4.213 12.720 -10.495 1.00 91.12 121 ARG A C 1
ATOM 957 O O . ARG A 1 121 ? -4.847 13.588 -11.096 1.00 91.12 121 ARG A O 1
ATOM 964 N N . LYS A 1 122 ? -4.620 11.464 -10.412 1.00 91.38 122 LYS A N 1
ATOM 965 C CA . LYS A 1 122 ? -5.839 10.912 -10.978 1.00 91.38 122 LYS A CA 1
ATOM 966 C C . LYS A 1 122 ? -6.415 9.903 -9.987 1.00 91.38 122 LYS A C 1
ATOM 968 O O . LYS A 1 122 ? -5.669 9.110 -9.419 1.00 91.38 122 LYS A O 1
ATOM 973 N N . GLU A 1 123 ? -7.731 9.933 -9.823 1.00 93.25 123 GLU A N 1
ATOM 974 C CA . GLU A 1 123 ? -8.470 8.881 -9.130 1.00 93.25 123 GLU A CA 1
ATOM 975 C C . GLU A 1 123 ? -8.569 7.637 -10.025 1.00 93.25 123 GLU A C 1
ATOM 977 O O . GLU A 1 123 ? -8.963 7.710 -11.197 1.00 93.25 123 GLU A O 1
ATOM 982 N N . PHE A 1 124 ? -8.163 6.499 -9.475 1.00 95.06 124 PHE A N 1
ATOM 983 C CA . PHE A 1 124 ? -8.305 5.177 -10.065 1.00 95.06 124 PHE A CA 1
ATOM 984 C C . PHE A 1 124 ? -9.465 4.454 -9.383 1.00 95.06 124 PHE A C 1
ATOM 986 O O . PHE A 1 124 ? -9.711 4.657 -8.200 1.00 95.06 124 PHE A O 1
ATOM 993 N N . ASP A 1 125 ? -10.133 3.565 -10.118 1.00 95.81 125 ASP A N 1
ATOM 994 C CA . ASP 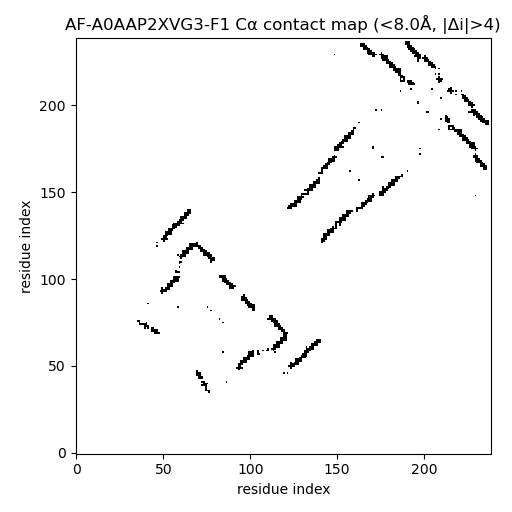A 1 125 ? -11.159 2.693 -9.544 1.00 95.81 125 ASP A CA 1
ATOM 995 C C . ASP A 1 125 ? -10.563 1.825 -8.427 1.00 95.81 125 ASP A C 1
ATOM 997 O O . ASP A 1 125 ? -11.211 1.594 -7.423 1.00 95.81 125 ASP A O 1
ATOM 1001 N N . VAL A 1 126 ? -9.353 1.291 -8.637 1.00 96.44 126 VAL A N 1
ATOM 1002 C CA . VAL A 1 126 ? -8.634 0.492 -7.638 1.00 96.44 126 VAL A CA 1
ATOM 1003 C C . VAL A 1 126 ? -7.142 0.433 -7.956 1.00 96.44 126 VAL A C 1
ATOM 1005 O O . VAL A 1 126 ? -6.733 0.310 -9.122 1.00 96.44 126 VAL A O 1
ATOM 1008 N N . ILE A 1 127 ? -6.330 0.476 -6.905 1.00 97.00 127 ILE A N 1
ATOM 1009 C CA . ILE A 1 127 ? -4.909 0.141 -6.928 1.00 97.00 127 ILE A CA 1
ATOM 1010 C C . ILE A 1 127 ? -4.725 -1.156 -6.152 1.00 97.00 127 ILE A C 1
ATOM 1012 O O . ILE A 1 127 ? -4.867 -1.206 -4.933 1.00 97.00 127 ILE A O 1
ATOM 1016 N N . GLU A 1 128 ? -4.401 -2.214 -6.878 1.00 97.56 128 GLU A N 1
ATOM 1017 C CA . GLU A 1 128 ? -4.178 -3.544 -6.336 1.00 97.56 128 GLU A CA 1
ATOM 1018 C C . GLU A 1 128 ? -2.675 -3.801 -6.225 1.00 97.56 128 GLU A C 1
ATOM 1020 O O . GLU A 1 128 ? -1.939 -3.615 -7.193 1.00 97.56 128 GLU A O 1
ATOM 1025 N N . THR A 1 129 ? -2.197 -4.236 -5.065 1.00 96.38 129 THR A N 1
ATOM 1026 C CA . THR A 1 129 ? -0.789 -4.589 -4.857 1.00 96.38 129 THR A CA 1
ATOM 1027 C C . THR A 1 129 ? -0.678 -6.023 -4.346 1.00 96.38 129 THR A C 1
ATOM 1029 O O . THR A 1 129 ? -1.372 -6.412 -3.410 1.00 96.38 129 THR A O 1
ATOM 1032 N N . ALA A 1 130 ? 0.189 -6.816 -4.972 1.00 92.25 130 ALA A N 1
ATOM 1033 C CA . ALA A 1 130 ? 0.432 -8.220 -4.643 1.00 92.25 130 ALA A CA 1
ATOM 1034 C C . ALA A 1 130 ? 1.910 -8.589 -4.852 1.00 92.25 130 ALA A C 1
ATOM 1036 O O . ALA A 1 130 ? 2.672 -7.817 -5.422 1.00 92.25 130 ALA A O 1
ATOM 1037 N N . GLY A 1 131 ? 2.319 -9.792 -4.455 1.00 88.25 131 GLY A N 1
ATOM 1038 C CA . GLY A 1 131 ? 3.678 -10.302 -4.673 1.00 88.25 131 GLY A CA 1
ATOM 1039 C C . GLY A 1 131 ? 4.578 -10.208 -3.444 1.00 88.25 131 GLY A C 1
ATOM 1040 O O . GLY A 1 131 ? 4.154 -9.798 -2.368 1.00 88.25 131 GLY A O 1
ATOM 1041 N N . GLU A 1 132 ? 5.843 -10.579 -3.622 1.00 90.06 132 GLU A N 1
ATOM 1042 C CA . GLU A 1 132 ? 6.767 -10.946 -2.541 1.00 90.06 132 GLU A CA 1
ATOM 1043 C C . GLU A 1 132 ? 7.481 -9.755 -1.887 1.00 90.06 132 GLU A C 1
ATOM 1045 O O . GLU A 1 132 ? 8.599 -9.873 -1.362 1.00 90.06 132 GLU A O 1
ATOM 1050 N N . PHE A 1 133 ? 6.843 -8.586 -1.903 1.00 90.88 133 PHE A N 1
ATOM 1051 C CA . PHE A 1 133 ? 7.380 -7.397 -1.260 1.00 90.88 133 PHE A CA 1
ATOM 1052 C C . PHE A 1 133 ? 7.506 -7.629 0.246 1.00 90.88 133 PHE A C 1
ATOM 1054 O O . PHE A 1 133 ? 6.536 -7.967 0.929 1.00 90.88 133 PHE A O 1
ATOM 1061 N N . LYS A 1 134 ? 8.702 -7.418 0.805 1.00 89.44 134 LYS A N 1
ATOM 1062 C CA . LYS A 1 134 ? 8.895 -7.541 2.258 1.00 89.44 134 LYS A CA 1
ATOM 1063 C C . LYS A 1 134 ? 8.323 -6.345 3.003 1.00 89.44 134 LYS A C 1
ATOM 1065 O O . LYS A 1 134 ? 7.808 -6.526 4.107 1.00 89.44 134 LYS A O 1
ATOM 1070 N N . GLN A 1 135 ? 8.398 -5.158 2.408 1.00 91.50 135 GLN A N 1
ATOM 1071 C CA . GLN A 1 135 ? 7.859 -3.919 2.954 1.00 91.50 135 GLN A CA 1
ATOM 1072 C C . GLN A 1 135 ? 7.067 -3.152 1.894 1.00 91.50 135 GLN A C 1
ATOM 1074 O O . GLN A 1 135 ? 7.493 -3.030 0.745 1.00 91.50 135 GLN A O 1
ATOM 1079 N N . ILE A 1 136 ? 5.904 -2.641 2.289 1.00 94.75 136 ILE A N 1
ATOM 1080 C CA . ILE A 1 136 ? 5.025 -1.848 1.433 1.00 94.75 136 ILE A CA 1
ATOM 1081 C C . ILE A 1 136 ? 4.612 -0.609 2.217 1.00 94.75 136 ILE A C 1
ATOM 1083 O O . ILE A 1 136 ? 3.974 -0.704 3.266 1.00 94.75 136 ILE A O 1
ATOM 1087 N N . HIS A 1 137 ? 4.981 0.557 1.704 1.00 94.62 137 HIS A N 1
ATOM 1088 C CA . HIS A 1 137 ? 4.580 1.842 2.253 1.00 94.62 137 HIS A CA 1
ATOM 1089 C C . HIS A 1 137 ? 3.583 2.492 1.306 1.00 94.62 137 HIS A C 1
ATOM 1091 O O . HIS A 1 137 ? 3.857 2.651 0.117 1.00 94.62 137 HIS A O 1
ATOM 1097 N N . ILE A 1 138 ? 2.436 2.883 1.841 1.00 95.06 138 ILE A N 1
ATOM 1098 C CA . ILE A 1 138 ? 1.376 3.534 1.084 1.00 95.06 138 ILE A CA 1
ATOM 1099 C C . ILE A 1 138 ? 1.142 4.898 1.713 1.00 95.06 138 ILE A C 1
ATOM 1101 O O . ILE A 1 138 ? 0.748 5.002 2.875 1.00 95.06 138 ILE A O 1
ATOM 1105 N N . ASN A 1 139 ? 1.428 5.941 0.944 1.00 93.62 139 ASN A N 1
ATOM 1106 C CA . ASN A 1 139 ? 1.112 7.316 1.308 1.00 93.62 139 ASN A CA 1
ATOM 1107 C C . ASN A 1 139 ? -0.344 7.650 0.950 1.00 93.62 139 ASN A C 1
ATOM 1109 O O . ASN A 1 139 ? -0.991 6.857 0.268 1.00 93.62 139 ASN A O 1
ATOM 1113 N N . PRO A 1 140 ? -0.859 8.825 1.359 1.00 89.81 140 PRO A N 1
ATOM 1114 C CA . PRO A 1 140 ? -2.218 9.222 1.021 1.00 89.81 140 PRO A CA 1
ATOM 1115 C C . PRO A 1 140 ? -2.447 9.179 -0.494 1.00 89.81 140 PRO A C 1
ATOM 1117 O O . PRO A 1 140 ? -1.739 9.840 -1.260 1.00 89.81 140 PRO A O 1
ATOM 1120 N N . ILE A 1 141 ? -3.430 8.381 -0.907 1.00 90.62 141 ILE A N 1
ATOM 1121 C CA . ILE A 1 141 ? -3.839 8.167 -2.294 1.00 90.62 141 ILE A CA 1
ATOM 1122 C C . ILE A 1 141 ? -5.359 8.286 -2.343 1.00 90.62 141 ILE A C 1
ATOM 1124 O O . ILE A 1 141 ? -6.053 7.715 -1.508 1.00 90.62 141 ILE A O 1
ATOM 1128 N N . HIS A 1 142 ? -5.862 9.024 -3.327 1.00 90.50 142 HIS A N 1
ATOM 1129 C CA . HIS A 1 142 ? -7.295 9.219 -3.547 1.00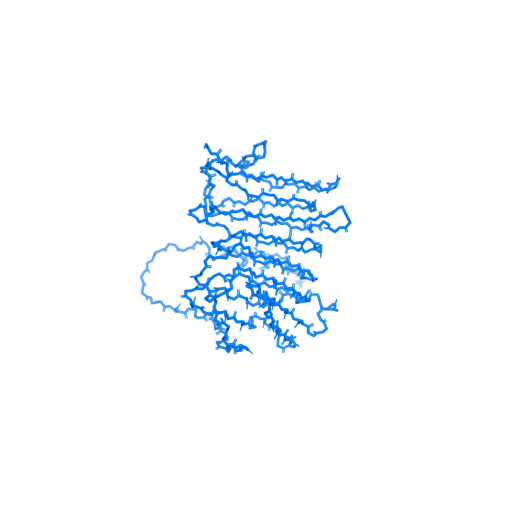 90.50 142 HIS A CA 1
ATOM 1130 C C . HIS A 1 142 ? -7.832 8.173 -4.531 1.00 90.50 142 HIS A C 1
ATOM 1132 O O . HIS A 1 142 ? -7.960 8.459 -5.721 1.00 90.50 142 HIS A O 1
ATOM 1138 N N . SER A 1 143 ? -7.959 6.920 -4.088 1.00 91.69 143 SER A N 1
ATOM 1139 C CA . SER A 1 143 ? -8.459 5.752 -4.844 1.00 91.69 143 SER A CA 1
ATOM 1140 C C . SER A 1 143 ? -8.682 4.580 -3.885 1.00 91.69 143 SER A C 1
ATOM 1142 O O . SER A 1 143 ? -8.013 4.528 -2.850 1.00 91.69 143 SER A O 1
ATOM 1144 N N . ASP A 1 144 ? -9.514 3.602 -4.257 1.00 94.75 144 ASP A N 1
ATOM 1145 C CA . ASP A 1 144 ? -9.602 2.351 -3.495 1.00 94.75 144 ASP A CA 1
ATOM 1146 C C . ASP A 1 144 ? -8.267 1.596 -3.551 1.00 94.75 144 ASP A C 1
ATOM 1148 O O . ASP A 1 144 ? -7.586 1.551 -4.586 1.00 94.75 144 ASP A O 1
ATOM 1152 N N . ILE A 1 145 ? -7.891 0.977 -2.435 1.00 95.94 145 ILE A N 1
ATOM 1153 C CA . ILE A 1 145 ? -6.635 0.237 -2.301 1.00 95.94 145 ILE A CA 1
ATOM 1154 C C . ILE A 1 145 ? -6.939 -1.193 -1.894 1.00 95.94 145 ILE A C 1
ATOM 1156 O O . ILE A 1 145 ? -7.586 -1.439 -0.879 1.00 95.94 145 ILE A O 1
ATOM 1160 N N . PHE A 1 146 ? -6.405 -2.137 -2.662 1.00 96.88 146 PHE A N 1
ATOM 1161 C CA . PHE A 1 146 ? -6.485 -3.556 -2.357 1.00 96.88 146 PHE A CA 1
ATOM 1162 C C . PHE A 1 146 ? -5.079 -4.138 -2.225 1.00 96.88 146 PHE A C 1
ATOM 1164 O O . PHE A 1 146 ? -4.298 -4.127 -3.177 1.00 96.88 146 PHE A O 1
ATOM 1171 N N . LEU A 1 147 ? -4.728 -4.641 -1.048 1.00 96.19 147 LEU A N 1
ATOM 1172 C CA . LEU A 1 147 ? -3.405 -5.185 -0.773 1.00 96.19 147 LEU A CA 1
ATOM 1173 C C . LEU A 1 147 ? -3.510 -6.662 -0.421 1.00 96.19 147 LEU A C 1
ATOM 1175 O O . LEU A 1 147 ? -4.157 -7.011 0.559 1.00 96.19 147 LEU A O 1
ATOM 1179 N N . HIS A 1 148 ? -2.828 -7.515 -1.180 1.00 93.06 148 HIS A N 1
ATOM 1180 C CA . HIS A 1 148 ? -2.736 -8.942 -0.883 1.00 93.06 148 HIS A CA 1
ATOM 1181 C C . HIS A 1 148 ? -1.570 -9.225 0.060 1.00 93.06 148 HIS A C 1
ATOM 1183 O O . HIS A 1 148 ? -0.456 -8.729 -0.129 1.00 93.06 148 HIS A O 1
ATOM 1189 N N . ALA A 1 149 ? -1.814 -10.058 1.062 1.00 80.06 149 ALA A N 1
ATOM 1190 C CA . ALA A 1 149 ? -0.812 -10.456 2.029 1.00 80.06 149 ALA A CA 1
ATOM 1191 C C . ALA A 1 149 ? 0.159 -11.498 1.463 1.00 80.06 149 ALA A C 1
ATOM 1193 O O . ALA A 1 149 ? -0.237 -12.585 1.040 1.00 80.06 149 ALA A O 1
ATOM 1194 N N . ASP A 1 150 ? 1.453 -11.215 1.592 1.00 84.25 150 ASP A N 1
ATOM 1195 C CA . ASP A 1 150 ? 2.520 -12.194 1.375 1.00 84.25 150 ASP A CA 1
ATOM 1196 C C . ASP A 1 150 ? 3.582 -12.125 2.480 1.00 84.25 150 ASP A C 1
ATOM 1198 O O . ASP A 1 150 ? 4.786 -11.951 2.270 1.00 84.25 150 ASP A O 1
ATOM 1202 N N . LYS A 1 151 ? 3.102 -12.168 3.732 1.00 86.06 151 LYS A N 1
ATOM 1203 C CA . LYS A 1 151 ? 3.931 -11.997 4.943 1.00 86.06 151 LYS A CA 1
ATOM 1204 C C . LYS A 1 151 ? 4.690 -10.663 4.963 1.00 86.06 151 LYS A C 1
ATOM 1206 O O . LYS A 1 151 ? 5.682 -10.515 5.684 1.00 86.06 151 LYS A O 1
ATOM 1211 N N . SER A 1 152 ? 4.192 -9.687 4.210 1.00 88.50 152 SER A N 1
ATOM 1212 C CA . SER A 1 152 ? 4.723 -8.335 4.115 1.00 88.50 152 SER A CA 1
ATOM 1213 C C . SER A 1 152 ? 4.524 -7.564 5.417 1.00 88.50 152 SER A C 1
ATOM 1215 O O . SER A 1 152 ? 3.610 -7.830 6.209 1.00 88.50 152 SER A O 1
ATOM 1217 N N . VAL A 1 153 ? 5.397 -6.586 5.630 1.00 92.38 153 VAL A N 1
ATOM 1218 C CA . VAL A 1 153 ? 5.190 -5.494 6.578 1.00 92.38 153 VAL A CA 1
ATOM 1219 C C . VAL A 1 153 ? 4.592 -4.317 5.816 1.00 92.38 153 VAL A C 1
ATOM 1221 O O . VAL A 1 153 ? 5.108 -3.936 4.770 1.00 92.38 153 VAL A O 1
ATOM 1224 N N . VAL A 1 154 ? 3.514 -3.741 6.336 1.00 95.38 154 VAL A N 1
ATOM 1225 C CA . VAL A 1 154 ? 2.778 -2.660 5.676 1.00 95.38 154 VAL A CA 1
ATOM 1226 C C . VAL A 1 154 ? 2.768 -1.422 6.564 1.00 95.38 154 VAL A C 1
ATOM 1228 O O . VAL A 1 154 ? 2.525 -1.513 7.769 1.00 95.38 154 VAL A O 1
ATOM 1231 N N . ALA A 1 155 ? 3.012 -0.260 5.971 1.00 95.31 155 ALA A N 1
ATOM 1232 C CA . ALA A 1 155 ? 2.835 1.036 6.611 1.00 95.31 155 ALA A CA 1
ATOM 1233 C C . ALA A 1 155 ? 1.866 1.883 5.779 1.00 95.31 155 ALA A C 1
ATOM 1235 O O . ALA A 1 155 ? 2.141 2.183 4.618 1.00 95.31 155 ALA A O 1
ATOM 1236 N N . LEU A 1 156 ? 0.737 2.263 6.376 1.00 95.50 156 LEU A N 1
ATOM 1237 C CA . LEU A 1 156 ? -0.282 3.107 5.759 1.00 95.50 156 LEU A CA 1
ATOM 1238 C C . LEU A 1 156 ? -0.223 4.500 6.381 1.00 95.50 156 LEU A C 1
ATOM 1240 O O . LEU A 1 156 ? -0.457 4.648 7.580 1.00 95.50 156 LEU A O 1
ATOM 1244 N N . HIS A 1 157 ? 0.066 5.514 5.575 1.00 94.50 157 HIS A N 1
ATOM 1245 C CA . HIS A 1 157 ? -0.037 6.915 5.962 1.00 94.50 157 HIS A CA 1
ATOM 1246 C C . HIS A 1 157 ? -1.301 7.498 5.343 1.00 94.50 157 HIS A C 1
ATOM 1248 O O . HIS A 1 157 ? -1.424 7.562 4.123 1.00 94.50 157 HIS A O 1
ATOM 1254 N N . LEU A 1 158 ? -2.236 7.918 6.189 1.00 91.62 158 LEU A N 1
ATOM 1255 C CA . LEU A 1 158 ? -3.574 8.329 5.795 1.00 91.62 158 LEU A CA 1
ATOM 1256 C C . LEU A 1 158 ? -3.829 9.777 6.214 1.00 91.62 158 LEU A C 1
ATOM 1258 O O . LEU A 1 158 ? -3.492 10.192 7.323 1.00 91.62 158 LEU A O 1
ATOM 1262 N N . GLU A 1 159 ? -4.450 10.533 5.317 1.00 90.25 159 GLU A N 1
ATOM 1263 C CA . GLU A 1 159 ? -5.010 11.847 5.620 1.00 90.25 159 GLU A CA 1
ATOM 1264 C C . GLU A 1 159 ? -6.524 11.698 5.758 1.00 90.25 159 GLU A C 1
ATOM 1266 O O . GLU A 1 159 ? -7.200 11.338 4.795 1.00 90.25 159 GLU A O 1
ATOM 1271 N N . ALA A 1 160 ? -7.070 11.996 6.935 1.00 84.94 160 ALA A N 1
ATOM 1272 C CA . ALA A 1 160 ? -8.493 11.851 7.236 1.00 84.94 160 ALA A CA 1
ATOM 1273 C C . ALA A 1 160 ? -9.388 12.608 6.250 1.00 84.94 160 ALA A C 1
ATOM 1275 O O . ALA A 1 160 ? -10.453 12.125 5.881 1.00 84.94 160 ALA A O 1
ATOM 1276 N N . ALA A 1 161 ? -8.941 13.782 5.795 1.00 83.19 161 ALA A N 1
ATOM 1277 C CA . ALA A 1 161 ? -9.672 14.602 4.833 1.00 83.19 161 ALA A CA 1
ATOM 1278 C C . ALA A 1 161 ? -9.718 14.011 3.409 1.00 83.19 161 ALA A C 1
ATOM 1280 O O . ALA A 1 161 ? -10.505 14.485 2.594 1.00 83.19 161 ALA A O 1
ATOM 1281 N N . LYS A 1 162 ? -8.873 13.018 3.104 1.00 80.94 162 LYS A N 1
ATOM 1282 C CA . LYS A 1 162 ? -8.768 12.349 1.795 1.00 80.94 162 LYS A CA 1
ATOM 1283 C C . LYS A 1 162 ? -9.174 10.875 1.846 1.00 80.94 162 LYS A C 1
ATOM 1285 O O . LYS A 1 162 ? -8.971 10.161 0.873 1.00 80.94 162 LYS A O 1
ATOM 1290 N N . LEU A 1 163 ? -9.667 10.406 2.993 1.00 85.94 163 LEU A N 1
ATOM 1291 C CA . LEU A 1 163 ? -10.091 9.024 3.174 1.00 85.94 163 LEU A CA 1
ATOM 1292 C C . LEU A 1 163 ? -11.598 8.920 2.928 1.00 85.94 163 LEU A C 1
ATOM 1294 O O . LEU A 1 163 ? -12.394 8.840 3.859 1.00 85.94 163 LEU A O 1
ATOM 1298 N N . ASP A 1 164 ? -11.992 8.999 1.663 1.00 88.12 164 ASP A N 1
ATOM 1299 C CA . ASP A 1 164 ? -13.350 8.763 1.163 1.00 88.12 164 ASP A CA 1
ATOM 1300 C C . ASP A 1 164 ? -13.455 7.503 0.282 1.00 88.12 164 ASP A C 1
ATOM 1302 O O . ASP A 1 164 ? -14.539 7.214 -0.223 1.00 88.12 164 ASP A O 1
ATOM 1306 N N . HIS A 1 165 ? -12.359 6.745 0.194 1.00 90.31 165 HIS A N 1
ATOM 1307 C CA . HIS A 1 165 ? -12.198 5.462 -0.494 1.00 90.31 165 HIS A CA 1
ATOM 1308 C C . HIS A 1 165 ? -11.917 4.328 0.487 1.00 90.31 165 HIS A C 1
ATOM 1310 O O . HIS A 1 165 ? -11.455 4.560 1.612 1.00 90.31 165 HIS A O 1
ATOM 1316 N N . ASP A 1 166 ? -12.150 3.100 0.035 1.00 93.50 166 ASP A N 1
ATOM 1317 C CA . ASP A 1 166 ? -11.94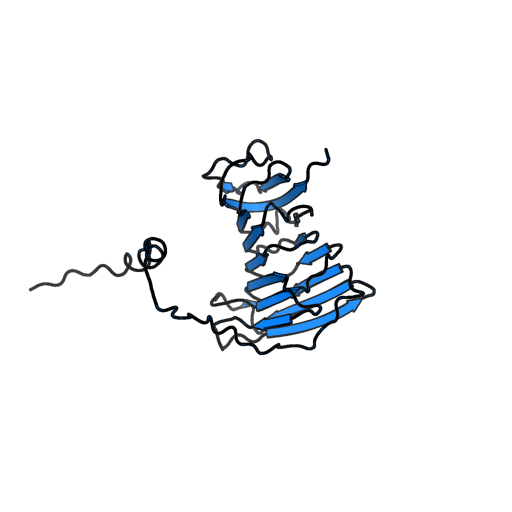7 1.909 0.848 1.00 93.50 166 ASP A CA 1
ATOM 1318 C C . ASP A 1 166 ? -10.502 1.402 0.738 1.00 93.50 166 ASP A C 1
ATOM 1320 O O . ASP A 1 166 ? -9.876 1.393 -0.327 1.00 93.50 166 ASP A O 1
ATOM 1324 N N . ILE A 1 167 ? -9.961 0.942 1.864 1.00 95.19 167 ILE A N 1
ATOM 1325 C CA . ILE A 1 167 ? -8.661 0.274 1.930 1.00 95.19 167 ILE A CA 1
ATOM 1326 C C . ILE A 1 167 ? -8.877 -1.119 2.504 1.00 95.19 167 ILE A C 1
ATOM 1328 O O . ILE A 1 167 ? -9.238 -1.274 3.672 1.00 95.19 167 ILE A O 1
ATOM 1332 N N . VAL A 1 168 ? -8.609 -2.129 1.683 1.00 96.44 168 VAL A N 1
ATOM 1333 C CA . VAL A 1 168 ? -8.745 -3.542 2.029 1.00 96.44 168 VAL A CA 1
ATOM 1334 C C . VAL A 1 168 ? -7.376 -4.202 1.986 1.00 96.44 168 VAL A C 1
ATOM 1336 O O . VAL A 1 168 ? -6.684 -4.206 0.967 1.00 96.44 168 VAL A O 1
ATOM 1339 N N . LEU A 1 169 ? -6.974 -4.762 3.119 1.00 95.69 169 LEU A N 1
ATOM 1340 C CA . LEU A 1 169 ? -5.792 -5.596 3.265 1.00 95.69 169 LEU A CA 1
ATOM 1341 C C . LEU A 1 169 ? -6.284 -7.030 3.432 1.00 95.69 169 LEU A C 1
ATOM 1343 O O . LEU A 1 169 ? -6.739 -7.394 4.514 1.00 95.69 169 LEU A O 1
ATOM 1347 N N . ASP A 1 170 ? -6.178 -7.820 2.370 1.00 94.88 170 ASP A N 1
ATOM 1348 C CA . ASP A 1 170 ? -6.696 -9.184 2.283 1.00 94.88 170 ASP A CA 1
ATOM 1349 C C . ASP A 1 170 ? -5.570 -10.217 2.385 1.00 94.88 170 ASP A C 1
ATOM 1351 O O . ASP A 1 170 ? -4.514 -10.112 1.759 1.00 94.88 170 ASP A O 1
ATOM 1355 N N . GLY A 1 171 ? -5.787 -11.237 3.195 1.00 90.38 171 GLY A N 1
ATOM 1356 C CA . GLY A 1 171 ? -4.802 -12.235 3.560 1.00 90.38 171 GLY A CA 1
ATOM 1357 C C . GLY A 1 171 ? -5.454 -13.502 4.092 1.00 90.38 171 GLY A C 1
ATOM 1358 O O . GLY A 1 171 ? -6.662 -13.710 4.054 1.00 90.38 171 GLY A O 1
ATOM 1359 N N . SER A 1 172 ? -4.626 -14.418 4.585 1.00 88.62 172 SER A N 1
ATOM 1360 C CA . SER A 1 172 ? -5.097 -15.723 5.061 1.00 88.62 172 SER A CA 1
ATOM 1361 C C . SER A 1 172 ? -4.326 -16.182 6.289 1.00 88.62 172 SER A C 1
ATOM 1363 O O . SER A 1 172 ? -3.302 -15.607 6.638 1.00 88.62 172 SER A O 1
ATOM 1365 N N . GLU A 1 173 ? -4.775 -17.259 6.935 1.00 87.12 173 GLU A N 1
ATOM 1366 C CA . GLU A 1 173 ? -4.043 -17.858 8.063 1.00 87.12 173 GLU A CA 1
ATOM 1367 C C . GLU A 1 173 ? -2.608 -18.264 7.670 1.00 87.12 173 GLU A C 1
ATOM 1369 O O . GLU A 1 173 ? -1.668 -18.108 8.447 1.00 87.12 173 GLU A O 1
ATOM 1374 N N . THR A 1 174 ? -2.411 -18.758 6.442 1.00 88.50 174 THR A N 1
ATOM 1375 C CA . THR A 1 174 ? -1.100 -19.202 5.939 1.00 88.50 174 THR A CA 1
ATOM 1376 C C . THR A 1 174 ? -0.226 -18.060 5.424 1.00 88.50 174 THR A C 1
ATOM 1378 O O . THR A 1 174 ? 1.003 -18.150 5.494 1.00 88.50 174 THR A O 1
ATOM 1381 N N . ASN A 1 175 ? -0.857 -16.985 4.946 1.00 89.12 175 ASN A N 1
ATOM 1382 C CA . ASN A 1 175 ? -0.216 -15.785 4.416 1.00 89.12 175 ASN A CA 1
ATOM 1383 C C . ASN A 1 175 ? -0.811 -14.551 5.099 1.00 89.12 175 ASN A C 1
ATOM 1385 O O . ASN A 1 175 ? -1.461 -13.735 4.462 1.00 89.12 175 ASN A O 1
ATOM 1389 N N . ALA A 1 176 ? -0.640 -14.441 6.413 1.00 92.19 176 ALA A N 1
ATOM 1390 C CA . ALA A 1 176 ? -1.058 -13.258 7.157 1.00 92.19 176 ALA A CA 1
ATOM 1391 C C . ALA A 1 176 ? -0.035 -12.130 6.968 1.00 92.19 176 ALA A C 1
ATOM 1393 O O . ALA A 1 176 ? 1.162 -12.388 6.802 1.00 92.19 176 ALA A O 1
ATOM 1394 N N . PHE A 1 177 ? -0.472 -10.875 7.068 1.00 92.44 177 PHE A N 1
ATOM 1395 C CA . PHE A 1 177 ? 0.448 -9.742 7.162 1.00 92.44 177 PHE A CA 1
ATOM 1396 C C . PHE A 1 177 ? 1.302 -9.881 8.416 1.00 92.44 177 PHE A C 1
ATOM 1398 O O . PHE A 1 177 ? 0.772 -10.048 9.514 1.00 92.44 177 PHE A O 1
ATOM 1405 N N . LYS A 1 178 ? 2.627 -9.769 8.289 1.00 92.69 178 LYS A N 1
ATOM 1406 C CA . LYS A 1 178 ? 3.522 -9.891 9.448 1.00 92.69 178 LYS A CA 1
ATOM 1407 C C . LYS A 1 178 ? 3.277 -8.756 10.439 1.00 92.69 178 LYS A C 1
ATOM 1409 O O . LYS A 1 178 ? 3.203 -8.980 11.648 1.00 92.69 178 LYS A O 1
ATOM 1414 N N . SER A 1 179 ? 3.163 -7.539 9.920 1.00 94.50 179 SER A N 1
ATOM 1415 C CA . SER A 1 179 ? 2.867 -6.347 10.703 1.00 94.50 179 SER A CA 1
ATOM 1416 C C . SER A 1 179 ? 2.228 -5.288 9.816 1.00 94.50 179 SER A C 1
ATOM 1418 O O . SER A 1 179 ? 2.673 -5.094 8.690 1.00 94.50 179 SER A O 1
ATOM 1420 N N . VAL A 1 180 ? 1.252 -4.561 10.346 1.00 96.19 180 VAL A N 1
ATOM 1421 C CA . VAL A 1 180 ? 0.624 -3.406 9.702 1.00 96.19 180 VAL A CA 1
ATOM 1422 C C . VAL A 1 180 ? 0.655 -2.243 10.681 1.00 96.19 180 VAL A C 1
ATOM 1424 O O . VAL A 1 180 ? 0.247 -2.391 11.831 1.00 96.19 180 VAL A O 1
ATOM 1427 N N . SER A 1 181 ? 1.177 -1.100 10.251 1.00 95.50 181 SER A N 1
ATOM 1428 C CA . SER A 1 181 ? 1.112 0.151 11.008 1.00 95.50 181 SER A CA 1
ATOM 1429 C C . SER A 1 181 ? 0.232 1.136 10.256 1.00 95.50 181 SER A C 1
ATOM 1431 O O . SER A 1 181 ? 0.502 1.429 9.093 1.00 95.50 181 SER A O 1
ATOM 1433 N N . VAL A 1 182 ? -0.807 1.640 10.914 1.00 94.25 182 VAL A N 1
ATOM 1434 C CA . VAL A 1 182 ? -1.727 2.630 10.348 1.00 94.25 182 VAL A CA 1
ATOM 1435 C C . VAL A 1 182 ? -1.514 3.954 11.065 1.00 94.25 182 VAL A C 1
ATOM 1437 O O . VAL A 1 182 ? -1.638 4.025 12.289 1.00 94.25 182 VAL A O 1
ATOM 1440 N N . TYR A 1 183 ? -1.172 4.982 10.296 1.00 93.00 183 TYR A N 1
ATOM 1441 C CA . TYR A 1 183 ? -0.918 6.340 10.757 1.00 93.00 183 TYR A CA 1
ATOM 1442 C C . TYR A 1 183 ? -1.975 7.252 10.156 1.00 93.00 183 TYR A C 1
ATOM 1444 O O . TYR A 1 183 ? -2.035 7.378 8.935 1.00 93.00 183 TYR A O 1
ATOM 1452 N N . PHE A 1 184 ? -2.760 7.924 10.991 1.00 90.56 184 PHE A N 1
ATOM 1453 C CA . PHE A 1 184 ? -3.603 9.020 10.515 1.00 90.56 184 PHE A CA 1
ATOM 1454 C C . PHE A 1 184 ? -2.957 10.352 10.879 1.00 90.56 184 PHE A C 1
ATOM 1456 O O . PHE A 1 184 ? -2.236 10.441 11.871 1.00 90.56 184 PHE A O 1
ATOM 1463 N N . ASP A 1 185 ? -3.223 11.402 10.113 1.00 89.94 185 ASP A N 1
ATOM 1464 C CA . ASP A 1 185 ? -2.956 12.776 10.542 1.00 89.94 185 ASP A CA 1
ATOM 1465 C C . ASP A 1 185 ? -3.891 13.197 11.692 1.00 89.94 185 ASP A C 1
ATOM 1467 O O . ASP A 1 185 ? -3.453 13.834 12.650 1.00 89.94 185 ASP A O 1
ATOM 1471 N N . THR A 1 186 ? -5.155 12.782 11.629 1.00 89.00 186 THR A N 1
ATOM 1472 C CA . THR A 1 186 ? -6.211 12.955 12.638 1.00 89.00 186 THR A CA 1
ATOM 1473 C C . THR A 1 186 ? -7.163 11.760 12.561 1.00 89.00 186 THR A C 1
ATOM 1475 O O . THR A 1 186 ? -7.355 11.213 11.483 1.00 89.00 186 THR A O 1
ATOM 1478 N N . VAL A 1 187 ? -7.790 11.332 13.662 1.00 83.19 187 VAL A N 1
ATOM 1479 C CA . VAL A 1 187 ? -8.816 10.271 13.587 1.00 83.19 187 VAL A CA 1
ATOM 1480 C C . VAL A 1 187 ? -10.088 10.789 12.886 1.00 83.19 187 VAL A C 1
ATOM 1482 O O . VAL A 1 187 ? -10.736 11.691 13.430 1.00 83.19 187 VAL A O 1
ATOM 1485 N N . PRO A 1 188 ? -10.500 10.230 11.731 1.00 81.44 188 PRO A N 1
ATOM 1486 C CA . PRO A 1 188 ? -11.766 10.587 11.090 1.00 81.44 188 PRO A CA 1
ATOM 1487 C C . PRO A 1 188 ? -12.975 10.030 11.860 1.00 81.44 188 PRO A C 1
ATOM 1489 O O . PRO A 1 188 ? -12.977 8.880 12.286 1.00 81.44 188 PRO A O 1
ATOM 1492 N N . ALA A 1 189 ? -14.044 10.821 11.992 1.00 78.81 189 ALA A N 1
ATOM 1493 C CA . ALA A 1 189 ? -15.253 10.408 12.718 1.00 78.81 189 ALA A CA 1
ATOM 1494 C C . ALA A 1 189 ? -16.155 9.425 11.942 1.00 78.81 189 ALA A C 1
ATOM 1496 O O . ALA A 1 189 ? -16.976 8.744 12.548 1.00 78.81 189 ALA A O 1
ATOM 1497 N N . SER A 1 190 ? -16.040 9.373 10.611 1.00 81.75 190 SER A N 1
ATOM 1498 C CA . SER A 1 190 ? -16.937 8.612 9.721 1.00 81.75 190 SER A CA 1
ATOM 1499 C C . SER A 1 190 ? -16.318 7.340 9.137 1.00 81.75 190 SER A C 1
ATOM 1501 O O . SER A 1 190 ? -16.920 6.717 8.262 1.00 81.75 190 SER A O 1
ATOM 1503 N N . ILE A 1 191 ? -15.104 6.985 9.561 1.00 86.38 191 ILE A N 1
ATOM 1504 C CA . ILE A 1 191 ? -14.375 5.821 9.051 1.00 86.38 191 ILE A CA 1
ATOM 1505 C C . ILE A 1 191 ? -14.369 4.738 10.115 1.00 86.38 191 ILE A C 1
ATOM 1507 O O . ILE A 1 191 ? -14.115 4.993 11.295 1.00 86.38 191 ILE A O 1
ATOM 1511 N N . LYS A 1 192 ? -14.636 3.515 9.680 1.00 89.25 192 LYS A N 1
ATOM 1512 C CA . LYS A 1 192 ? -14.510 2.317 10.497 1.00 89.25 192 LYS A CA 1
ATOM 1513 C C . LYS A 1 192 ? -13.233 1.582 10.164 1.00 89.25 192 LYS A C 1
ATOM 1515 O O . LYS A 1 192 ? -12.697 1.712 9.067 1.00 89.25 192 LYS A O 1
ATOM 1520 N N . MET A 1 193 ? -12.770 0.809 11.136 1.00 91.94 193 MET A N 1
ATOM 1521 C CA . MET A 1 193 ? -11.621 -0.058 10.973 1.00 91.94 193 MET A CA 1
ATOM 1522 C C . MET A 1 193 ? -11.946 -1.424 11.561 1.00 91.94 193 MET A C 1
ATOM 1524 O O . MET A 1 193 ? -12.036 -1.590 12.777 1.00 91.94 193 MET A O 1
ATOM 1528 N N . GLU A 1 194 ? -12.092 -2.413 10.693 1.00 92.44 194 GLU A N 1
ATOM 1529 C CA . GLU A 1 194 ? -12.256 -3.804 11.092 1.00 92.44 194 GLU A CA 1
ATOM 1530 C C . GLU A 1 194 ? -10.913 -4.515 10.999 1.00 92.44 194 GLU A C 1
ATOM 1532 O O . GLU A 1 194 ? -10.186 -4.375 10.018 1.00 92.44 194 GLU A O 1
ATOM 1537 N N . VAL A 1 195 ? -10.568 -5.267 12.043 1.00 92.00 195 VAL A N 1
ATOM 1538 C CA . VAL A 1 195 ? -9.297 -5.986 12.131 1.00 92.00 195 VAL A CA 1
ATOM 1539 C C . VAL A 1 195 ? -9.577 -7.431 12.491 1.00 92.00 195 VAL A C 1
ATOM 1541 O O . VAL A 1 195 ? -10.213 -7.714 13.506 1.00 92.00 195 VAL A O 1
ATOM 1544 N N . ASN A 1 196 ? -9.047 -8.344 11.685 1.00 92.50 196 ASN A N 1
ATOM 1545 C CA . ASN A 1 196 ? -9.181 -9.780 11.866 1.00 92.50 196 ASN A CA 1
ATOM 1546 C C . ASN A 1 196 ? -7.788 -10.402 12.090 1.00 92.50 196 ASN A C 1
ATOM 1548 O O . ASN A 1 196 ? -7.117 -10.813 11.132 1.00 92.50 196 ASN A O 1
ATOM 1552 N N . PRO A 1 197 ? -7.287 -10.416 13.339 1.00 92.12 197 PRO A N 1
ATOM 1553 C CA . PRO A 1 197 ? -6.012 -11.040 13.665 1.00 92.12 197 PRO A CA 1
ATOM 1554 C C . PRO A 1 197 ? -6.111 -12.572 13.605 1.00 92.12 197 PRO A C 1
ATOM 1556 O O . PRO A 1 197 ? -7.174 -13.150 13.833 1.00 92.12 197 PRO A O 1
ATOM 1559 N N . ILE A 1 198 ? -4.989 -13.246 13.344 1.00 93.25 198 ILE A N 1
ATOM 1560 C CA . ILE A 1 198 ? -4.906 -14.710 13.497 1.00 93.25 198 ILE A CA 1
ATOM 1561 C C . ILE A 1 198 ? -4.843 -15.098 14.988 1.00 93.25 198 ILE A C 1
ATOM 1563 O O . ILE A 1 198 ? -4.691 -14.233 15.849 1.00 93.25 198 ILE A O 1
ATOM 1567 N N . GLN A 1 199 ? -4.878 -16.398 15.317 1.00 89.12 199 GLN A N 1
ATOM 1568 C CA . GLN A 1 199 ? -4.925 -16.908 16.706 1.00 89.12 199 GLN A CA 1
ATOM 1569 C C . GLN A 1 199 ? -3.833 -16.348 17.651 1.00 89.12 199 GLN A C 1
ATOM 1571 O O . GLN A 1 199 ? -4.065 -16.251 18.853 1.00 89.12 199 GLN A O 1
ATOM 1576 N N . ASN A 1 200 ? -2.669 -15.953 17.122 1.00 89.56 200 ASN A N 1
ATOM 1577 C CA . ASN A 1 200 ? -1.560 -15.348 17.880 1.00 89.56 200 ASN A CA 1
ATOM 1578 C C . ASN A 1 200 ? -1.261 -13.895 17.464 1.00 89.56 200 ASN A C 1
ATOM 1580 O O . ASN A 1 200 ? -0.187 -13.367 17.763 1.00 89.56 200 ASN A O 1
ATOM 1584 N N . GLY A 1 201 ? -2.173 -13.272 16.720 1.00 92.31 201 GLY A N 1
ATOM 1585 C CA . GLY A 1 201 ? -2.079 -11.871 16.346 1.00 92.31 201 GLY A CA 1
ATOM 1586 C C . GLY A 1 201 ? -2.364 -10.948 17.524 1.00 92.31 201 GLY A C 1
ATOM 1587 O O . GLY A 1 201 ? -2.924 -11.347 18.544 1.00 92.31 201 GLY A O 1
ATOM 1588 N N . SER A 1 202 ? -1.950 -9.691 17.399 1.00 93.75 202 SER A N 1
ATOM 1589 C CA . SER A 1 202 ? -2.202 -8.679 18.426 1.00 93.75 202 SER A CA 1
ATOM 1590 C C . SER A 1 202 ? -2.435 -7.307 17.815 1.00 93.75 202 SER A C 1
ATOM 1592 O O . SER A 1 202 ? -1.921 -6.997 16.741 1.00 93.75 202 SER A O 1
ATOM 1594 N N . ILE A 1 203 ? -3.207 -6.488 18.525 1.00 94.25 203 ILE A N 1
ATOM 1595 C CA . ILE A 1 203 ? -3.459 -5.089 18.189 1.00 94.25 203 ILE A CA 1
ATOM 1596 C C . ILE A 1 203 ? -2.885 -4.249 19.327 1.00 94.25 203 ILE A C 1
ATOM 1598 O O . ILE A 1 203 ? -3.221 -4.450 20.493 1.00 94.25 203 ILE A O 1
ATOM 1602 N N . GLN A 1 204 ? -1.993 -3.329 18.987 1.00 93.25 204 GLN A N 1
ATOM 1603 C CA . GLN A 1 204 ? -1.458 -2.320 19.885 1.00 93.25 204 GLN A CA 1
ATOM 1604 C C . GLN A 1 204 ? -2.069 -0.977 19.503 1.00 93.25 204 GLN A C 1
ATOM 1606 O O . GLN A 1 204 ? -1.705 -0.372 18.492 1.00 93.25 204 GLN A O 1
ATOM 1611 N N . ASP A 1 205 ? -2.979 -0.521 20.350 1.00 90.81 205 ASP A N 1
ATOM 1612 C CA . ASP A 1 205 ? -3.638 0.772 20.256 1.00 90.81 205 ASP A CA 1
ATOM 1613 C C . ASP A 1 205 ? -3.378 1.552 21.558 1.00 90.81 205 ASP A C 1
ATOM 1615 O O . ASP A 1 205 ? -4.167 1.486 22.503 1.00 90.81 205 ASP A O 1
ATOM 1619 N N . PRO A 1 206 ? -2.222 2.233 21.667 1.00 86.88 206 PRO A N 1
ATOM 1620 C CA . PRO A 1 206 ? -1.829 2.929 22.891 1.00 86.88 206 PRO A CA 1
ATOM 1621 C C . PRO A 1 206 ? -2.688 4.164 23.189 1.00 86.88 206 PRO A C 1
ATOM 1623 O O . PRO A 1 206 ? -2.639 4.680 24.303 1.00 86.88 206 PRO A O 1
ATOM 1626 N N . GLN A 1 207 ? -3.424 4.668 22.197 1.00 88.75 207 GLN A N 1
ATOM 1627 C CA . GLN A 1 207 ? -4.281 5.846 22.323 1.00 88.75 207 GLN A CA 1
ATOM 1628 C C . GLN A 1 207 ? -5.756 5.472 22.515 1.00 88.75 207 GLN A C 1
ATOM 1630 O O . GLN A 1 207 ? -6.572 6.371 22.699 1.00 88.75 207 GLN A O 1
ATOM 1635 N N . HIS A 1 208 ? -6.078 4.173 22.528 1.00 87.31 208 HIS A N 1
ATOM 1636 C CA . HIS A 1 208 ? -7.431 3.647 22.705 1.00 87.31 208 HIS A CA 1
ATOM 1637 C C . HIS A 1 208 ? -8.436 4.247 21.711 1.00 87.31 208 HIS A C 1
ATOM 1639 O O . HIS A 1 208 ? -9.563 4.581 22.075 1.00 87.31 208 HIS A O 1
ATOM 1645 N N . ILE A 1 209 ? -8.008 4.421 20.459 1.00 87.75 209 ILE A N 1
ATOM 1646 C CA . ILE A 1 209 ? -8.844 4.976 19.391 1.00 87.75 209 ILE A CA 1
ATOM 1647 C C . ILE A 1 209 ? -9.692 3.912 18.696 1.00 87.75 209 ILE A C 1
ATOM 1649 O O . ILE A 1 209 ? -10.560 4.276 17.915 1.00 87.75 209 ILE A O 1
ATOM 1653 N N . LEU A 1 210 ? -9.430 2.623 18.908 1.00 88.12 210 LEU A N 1
ATOM 1654 C CA . LEU A 1 210 ? -10.178 1.523 18.319 1.00 88.12 210 LEU A CA 1
ATOM 1655 C C . LEU A 1 210 ? -11.101 0.911 19.378 1.00 88.12 210 LEU A C 1
ATOM 1657 O O . LEU A 1 210 ? -10.673 0.113 20.211 1.00 88.12 210 LEU A O 1
ATOM 1661 N N . ASP A 1 211 ? -12.386 1.256 19.314 1.00 83.75 211 ASP A N 1
ATOM 1662 C CA . ASP A 1 211 ? -13.427 0.716 20.192 1.00 83.75 211 ASP A CA 1
ATOM 1663 C C . ASP A 1 211 ? -14.468 -0.047 19.368 1.00 83.75 211 ASP A C 1
ATOM 1665 O O . ASP A 1 211 ? -15.118 0.518 18.489 1.00 83.75 211 ASP A O 1
ATOM 1669 N N . ASN A 1 212 ? -14.618 -1.350 19.624 1.00 76.62 212 ASN A N 1
ATOM 1670 C CA . ASN A 1 212 ? -15.562 -2.226 18.916 1.00 76.62 212 ASN A CA 1
ATOM 1671 C C . ASN A 1 212 ? -15.510 -2.092 17.374 1.00 76.62 212 ASN A C 1
ATOM 1673 O O . ASN A 1 212 ? -16.547 -2.050 16.710 1.00 76.62 212 ASN A O 1
ATOM 1677 N N . GLY A 1 213 ? -14.303 -1.987 16.800 1.00 70.31 213 GLY A N 1
ATOM 1678 C CA . GLY A 1 213 ? -14.093 -1.830 15.350 1.00 70.31 213 GLY A CA 1
ATOM 1679 C C . GLY A 1 213 ? -14.390 -0.425 14.804 1.00 70.31 213 GLY A C 1
ATOM 1680 O O . GLY A 1 213 ? -14.488 -0.219 13.592 1.00 70.31 213 GLY A O 1
ATOM 1681 N N . ARG A 1 214 ? -14.569 0.565 15.683 1.00 76.75 214 ARG A N 1
ATOM 1682 C CA . ARG A 1 214 ? -14.819 1.961 15.317 1.00 76.75 214 ARG A CA 1
ATOM 1683 C C . ARG A 1 214 ? -13.663 2.839 15.757 1.00 76.75 214 ARG A C 1
ATOM 1685 O O . ARG A 1 214 ? -13.113 2.653 16.840 1.00 76.75 214 ARG A O 1
ATOM 1692 N N . LEU A 1 215 ? -13.340 3.812 14.913 1.00 83.62 215 LEU A N 1
ATOM 1693 C CA . LEU A 1 215 ? -12.367 4.839 15.236 1.00 83.62 215 LEU A CA 1
ATOM 1694 C C . LEU A 1 215 ? -13.033 5.924 16.097 1.00 83.62 215 LEU A C 1
ATOM 1696 O O . LEU A 1 215 ? -13.996 6.569 15.681 1.00 83.62 215 LEU A O 1
ATOM 1700 N N . VAL A 1 216 ? -12.535 6.118 17.316 1.00 81.56 216 VAL A N 1
ATOM 1701 C CA . VAL A 1 216 ? -12.996 7.149 18.250 1.00 81.56 216 VAL A CA 1
ATOM 1702 C C . VAL A 1 216 ? -12.323 8.473 17.888 1.00 81.56 216 VAL A C 1
ATOM 1704 O O . VAL A 1 216 ? -11.103 8.613 17.954 1.00 81.56 216 VAL A O 1
ATOM 1707 N N . SER A 1 217 ? -13.126 9.456 17.478 1.00 76.19 217 SER A N 1
ATOM 1708 C CA . SER A 1 217 ? -12.646 10.750 16.980 1.00 76.19 217 SER A CA 1
ATOM 1709 C C . SER A 1 217 ? -11.905 11.576 18.036 1.00 76.19 217 SER A C 1
ATOM 1711 O O . SER A 1 217 ? -12.251 11.535 19.216 1.00 76.19 217 SER A O 1
ATOM 1713 N N . GLY A 1 218 ? -10.995 12.446 17.586 1.00 70.56 218 GLY A N 1
ATOM 1714 C CA . GLY A 1 218 ? -10.436 13.530 18.408 1.00 70.56 218 GLY A CA 1
ATOM 1715 C C . GLY A 1 218 ? -8.969 13.366 18.801 1.00 70.56 218 GLY A C 1
ATOM 1716 O O . GLY A 1 218 ? -8.421 14.244 19.462 1.00 70.56 218 GLY A O 1
ATOM 1717 N N . THR A 1 219 ? -8.311 12.283 18.382 1.00 79.44 219 THR A N 1
ATOM 1718 C CA . THR A 1 219 ? -6.863 12.117 18.562 1.00 79.44 219 THR A CA 1
ATOM 1719 C C . THR A 1 219 ? -6.101 12.668 17.359 1.00 79.44 219 THR A C 1
ATOM 1721 O O . THR A 1 219 ? -6.365 12.294 16.214 1.00 79.44 219 THR A O 1
ATOM 1724 N N . GLU A 1 220 ? -5.133 13.546 17.620 1.00 84.44 220 GLU A N 1
ATOM 1725 C CA . GLU A 1 220 ? -4.170 14.000 16.617 1.00 84.44 220 GLU A CA 1
ATOM 1726 C C . GLU A 1 220 ? -3.067 12.954 16.426 1.00 84.44 220 GLU A C 1
ATOM 1728 O O . GLU A 1 220 ? -2.544 12.393 17.394 1.00 84.44 220 GLU A O 1
ATOM 1733 N N . LYS A 1 221 ? -2.692 12.718 15.168 1.00 85.56 221 LYS A N 1
ATOM 1734 C CA . LYS A 1 221 ? -1.611 11.815 14.747 1.00 85.56 221 LYS A CA 1
ATOM 1735 C C . LYS A 1 221 ? -1.639 10.423 15.396 1.00 85.56 221 LYS A C 1
ATOM 1737 O O . LYS A 1 221 ? -0.627 9.989 15.960 1.00 85.56 221 LYS A O 1
ATOM 1742 N N . PRO A 1 222 ? -2.787 9.730 15.373 1.00 89.75 222 PRO A N 1
ATOM 1743 C CA . PRO A 1 222 ? -2.909 8.419 15.982 1.00 89.75 222 PRO A CA 1
ATOM 1744 C C . PRO A 1 222 ? -2.090 7.336 15.264 1.00 89.75 222 PRO A C 1
ATOM 1746 O O . PRO A 1 222 ? -1.888 7.400 14.047 1.00 89.75 222 PRO A O 1
ATOM 1749 N N . VAL A 1 223 ? -1.695 6.295 16.005 1.00 90.81 223 VAL A N 1
ATOM 1750 C CA . VAL A 1 223 ? -1.034 5.106 15.440 1.00 90.81 223 VAL A CA 1
ATOM 1751 C C . VAL A 1 223 ? -1.627 3.816 15.997 1.00 90.81 223 VAL A C 1
ATOM 1753 O O . VAL A 1 223 ? -1.578 3.585 17.204 1.00 90.81 223 VAL A O 1
ATOM 1756 N N . ILE A 1 224 ? -2.078 2.931 15.104 1.00 92.31 224 ILE A N 1
ATOM 1757 C CA . ILE A 1 224 ? -2.468 1.550 15.432 1.00 92.31 224 ILE A CA 1
ATOM 1758 C C . ILE A 1 224 ? -1.430 0.603 14.831 1.00 92.31 224 ILE A C 1
ATOM 1760 O O . ILE A 1 224 ? -1.095 0.709 13.648 1.00 92.31 224 ILE A O 1
ATOM 1764 N N . ARG A 1 225 ? -0.921 -0.339 15.633 1.00 94.94 225 ARG A N 1
ATOM 1765 C CA . ARG A 1 225 ? -0.036 -1.409 15.150 1.00 94.94 225 ARG A CA 1
ATOM 1766 C C . ARG A 1 225 ? -0.721 -2.754 15.284 1.00 94.94 225 ARG A C 1
ATOM 1768 O O . ARG A 1 225 ? -1.205 -3.105 16.353 1.00 94.94 225 ARG A O 1
ATOM 1775 N N . ILE A 1 226 ? -0.731 -3.515 14.204 1.00 94.44 226 ILE A N 1
ATOM 1776 C CA . ILE A 1 226 ? -1.369 -4.823 14.120 1.00 94.44 226 ILE A CA 1
ATOM 1777 C C . ILE A 1 226 ? -0.293 -5.828 13.743 1.00 94.44 226 ILE A C 1
ATOM 1779 O O . ILE A 1 226 ? 0.422 -5.648 12.760 1.00 94.44 226 ILE A O 1
ATOM 1783 N N . HIS A 1 227 ? -0.166 -6.891 14.522 1.00 94.88 227 HIS A N 1
ATOM 1784 C CA . HIS A 1 227 ? 0.753 -7.987 14.255 1.00 94.88 227 HIS A CA 1
ATOM 1785 C C . HIS A 1 227 ? -0.041 -9.229 13.879 1.00 94.88 227 HIS A C 1
ATOM 1787 O O . HIS A 1 227 ? -0.946 -9.608 14.619 1.00 94.88 227 HIS A O 1
ATOM 1793 N N . ALA A 1 228 ? 0.339 -9.870 12.771 1.00 92.94 228 ALA A N 1
ATOM 1794 C CA . ALA A 1 228 ? -0.278 -11.096 12.268 1.00 92.94 228 ALA A CA 1
ATOM 1795 C C . ALA A 1 228 ? -1.807 -10.983 12.080 1.00 92.94 228 ALA A C 1
ATOM 1797 O O . ALA A 1 228 ? -2.595 -11.462 12.896 1.00 92.94 228 ALA A O 1
ATOM 1798 N N . ALA A 1 229 ? -2.226 -10.358 10.978 1.00 92.19 229 ALA A N 1
ATOM 1799 C CA . ALA A 1 229 ? -3.635 -10.254 10.596 1.00 92.19 229 ALA A CA 1
ATOM 1800 C C . ALA A 1 229 ? -3.901 -10.878 9.231 1.00 92.19 229 ALA A C 1
ATOM 1802 O O . ALA A 1 229 ? -3.072 -10.767 8.326 1.00 92.19 229 ALA A O 1
ATOM 1803 N N . LYS A 1 230 ? -5.056 -11.535 9.108 1.00 92.94 230 LYS A N 1
ATOM 1804 C CA . LYS A 1 230 ? -5.542 -12.042 7.823 1.00 92.94 230 LYS A CA 1
ATOM 1805 C C . LYS A 1 230 ? -6.371 -11.009 7.078 1.00 92.94 230 LYS A C 1
ATOM 1807 O O . LYS A 1 230 ? -6.409 -11.076 5.870 1.00 92.94 230 LYS A O 1
ATOM 1812 N N . GLU A 1 231 ? -7.002 -10.067 7.770 1.00 93.38 231 GLU A N 1
ATOM 1813 C CA . GLU A 1 231 ? -7.822 -9.054 7.110 1.00 93.38 231 GLU A CA 1
ATOM 1814 C C . GLU A 1 231 ? -7.809 -7.752 7.912 1.00 93.38 231 GLU A C 1
ATOM 1816 O O . GLU A 1 231 ? -7.876 -7.778 9.149 1.00 93.38 231 GLU A O 1
ATOM 1821 N N . ILE A 1 232 ? -7.699 -6.621 7.216 1.00 94.31 232 ILE A N 1
ATOM 1822 C CA . ILE A 1 232 ? -7.915 -5.284 7.773 1.00 94.31 232 ILE A CA 1
ATOM 1823 C C . ILE A 1 232 ? -8.702 -4.469 6.748 1.00 94.31 232 ILE A C 1
ATOM 1825 O O . ILE A 1 232 ? -8.230 -4.279 5.630 1.00 94.31 232 ILE A O 1
ATOM 1829 N N . ASN A 1 233 ? -9.854 -3.941 7.152 1.00 94.19 233 ASN A N 1
ATOM 1830 C CA . ASN A 1 233 ? -10.713 -3.124 6.300 1.00 94.19 233 ASN A CA 1
ATOM 1831 C C . ASN A 1 233 ? -10.853 -1.727 6.902 1.00 94.19 233 ASN A C 1
ATOM 1833 O O . ASN A 1 233 ? -11.226 -1.594 8.069 1.00 94.19 233 ASN A O 1
ATOM 1837 N N . LEU A 1 234 ? -10.577 -0.693 6.110 1.00 92.81 234 LEU A N 1
ATOM 1838 C CA . LEU A 1 234 ? -10.905 0.693 6.425 1.00 92.81 234 LEU A CA 1
ATOM 1839 C C . LEU A 1 234 ? -11.909 1.190 5.400 1.00 92.81 234 LEU A C 1
ATOM 1841 O O . LEU A 1 234 ? -11.623 1.168 4.207 1.00 92.81 234 LEU A O 1
ATOM 1845 N N . TYR A 1 235 ? -13.067 1.633 5.870 1.00 90.19 235 TYR A N 1
ATOM 1846 C CA . TYR A 1 235 ? -14.155 2.029 4.985 1.00 90.19 235 TYR A CA 1
ATOM 1847 C C . TYR A 1 235 ? -15.028 3.102 5.623 1.00 90.19 235 TYR A C 1
ATOM 1849 O O . TYR A 1 235 ? -15.095 3.253 6.852 1.00 90.19 235 TYR A O 1
ATOM 1857 N N . LYS A 1 236 ? -15.718 3.859 4.775 1.00 85.12 236 LYS A N 1
ATOM 1858 C CA . LYS A 1 236 ? -16.661 4.887 5.211 1.00 85.12 236 LYS A CA 1
ATOM 1859 C C . LYS A 1 236 ? -18.007 4.266 5.563 1.00 85.12 236 LYS A C 1
ATOM 1861 O O . LYS A 1 236 ? -18.579 3.500 4.792 1.00 85.12 236 LYS A O 1
ATOM 1866 N N . GLU A 1 237 ? -18.553 4.618 6.723 1.00 74.88 237 GLU A N 1
ATOM 1867 C CA . GLU A 1 237 ? -19.925 4.231 7.051 1.00 74.88 237 GLU A CA 1
ATOM 1868 C C . GLU A 1 237 ? -20.891 5.059 6.191 1.00 74.88 237 GLU A C 1
ATOM 1870 O O . GLU A 1 237 ? -20.992 6.279 6.346 1.00 74.88 237 GLU A O 1
ATOM 1875 N N . ASN A 1 238 ? -21.585 4.402 5.257 1.00 62.03 238 ASN A N 1
ATOM 1876 C CA . ASN A 1 238 ? -22.677 5.033 4.522 1.00 62.03 238 ASN A CA 1
ATOM 1877 C C . ASN A 1 238 ? -23.768 5.421 5.528 1.00 62.03 238 ASN A C 1
ATOM 1879 O O . ASN A 1 238 ? -24.357 4.553 6.173 1.00 62.03 238 ASN A O 1
ATOM 1883 N N . SER A 1 239 ? -23.958 6.731 5.693 1.00 51.16 239 SER A N 1
ATOM 1884 C CA . SER A 1 239 ? -24.989 7.329 6.549 1.00 51.16 239 SER A CA 1
ATOM 1885 C C . SER A 1 239 ? -26.355 7.297 5.878 1.00 51.16 239 SER A C 1
ATOM 1887 O O . SER A 1 239 ? -26.400 7.531 4.649 1.00 51.16 239 SER A O 1
#

Secondary structure (DSSP, 8-state):
--------SSSTTTTTTTTS---------------------SPPEE-TT--EEEEEE--SEEEEEE-SSSEEEEEEE-S-TT--EEEEEEEETTEEEEEEEETTGGG----S-EEEEEE-SS--SEEEE-SS-SEEEE---SS-EEEE-SS-EEEEEE-GGG--S-EEEE--SSS-EEEEEEEESB--TTEEEEEEEEEEEEEE-TT--EETTEE-S--BS-EEEEEEEEEEEEEE---

Foldseek 3Di:
DDDDPDDPPPVVVVVVPVPPDDDDDDDDDPPPPPPQPPDQVDDWDALPLAQEEEEEELAQEEEEEEDQARTKTKGDPAPDPVWDWDWDWDDDGNYIYIYIYIVVSVVDPDPNDHIYIYDYPDEHQEYEYDYNHQEYEYAADQYEYEYEFQLHEYEYEYELVRPQYKYKYAADQVRFHQKYKYKYQFFHQFKFKDFAADPPKDKDFPPPLQDPRGGNGDDGTGMIMIGHTRIMMIHGDDD

Radius of gyration: 20.18 Å; Cα contacts (8 Å, |Δi|>4): 555; chains: 1; bounding box: 70×53×58 Å

Organism: Clostridium innocuum (NCBI:txid1522)

Solvent-accessible surface area (backbone atoms only — not comparable to full-atom values): 13190 Å² total; per-residue (Å²): 136,89,80,85,85,71,92,76,82,72,62,74,74,55,67,75,61,69,83,78,76,81,80,87,83,86,89,75,89,76,77,78,70,76,79,71,66,85,55,67,78,63,82,77,44,77,44,88,71,45,41,32,39,38,41,34,36,36,26,54,29,39,36,40,34,57,38,93,43,65,36,42,45,41,32,73,55,46,68,48,84,85,67,47,76,50,78,48,75,50,76,58,90,39,32,38,39,38,35,41,37,30,69,70,28,90,80,58,89,76,76,69,39,30,40,36,40,35,38,28,70,61,72,32,74,32,41,37,36,43,51,57,28,48,29,42,36,36,44,59,55,64,38,25,36,40,36,50,39,49,50,18,34,39,38,40,40,41,42,45,95,55,61,87,46,42,37,40,38,46,45,32,91,93,29,22,24,50,29,39,38,42,35,31,58,34,44,41,73,58,38,34,42,46,74,43,57,43,101,87,33,50,76,48,52,90,79,67,37,72,54,96,46,31,42,52,57,80,44,73,56,41,60,41,39,37,33,31,30,21,35,38,40,36,37,67,65,87,126